Protein AF-A0A3A0AEW1-F1 (afdb_monomer)

Structure (mmCIF, N/CA/C/O backbone):
data_AF-A0A3A0AEW1-F1
#
_entry.id   AF-A0A3A0AEW1-F1
#
loop_
_atom_site.group_PDB
_atom_site.id
_atom_site.type_symbol
_atom_site.label_atom_id
_atom_site.label_alt_id
_atom_site.label_comp_id
_atom_site.label_asym_id
_atom_site.label_entity_id
_atom_site.label_seq_id
_atom_site.pdbx_PDB_ins_code
_atom_site.Cartn_x
_atom_site.Cartn_y
_atom_site.Cartn_z
_atom_site.occupancy
_atom_site.B_iso_or_equiv
_atom_site.auth_seq_id
_atom_site.auth_comp_id
_atom_site.auth_asym_id
_atom_site.auth_atom_id
_atom_site.pdbx_PDB_model_num
ATOM 1 N N . MET A 1 1 ? -23.997 26.155 30.790 1.00 63.03 1 MET A N 1
ATOM 2 C CA . MET A 1 1 ? -24.079 26.429 29.330 1.00 63.03 1 MET A CA 1
ATOM 3 C C . MET A 1 1 ? -22.742 26.803 28.683 1.00 63.03 1 MET A C 1
ATOM 5 O O . MET A 1 1 ? -22.473 26.307 27.598 1.00 63.03 1 MET A O 1
ATOM 9 N N . GLN A 1 2 ? -21.872 27.610 29.308 1.00 64.00 2 GLN A N 1
ATOM 10 C CA . GLN A 1 2 ? -20.605 28.041 28.683 1.00 64.00 2 GLN A CA 1
ATOM 11 C C . GLN A 1 2 ? -19.594 26.905 28.405 1.00 64.00 2 GLN A C 1
ATOM 13 O O . GLN A 1 2 ? -18.888 26.962 27.401 1.00 64.00 2 GLN A O 1
ATOM 18 N N . ALA A 1 3 ? -19.555 25.851 29.231 1.00 60.47 3 ALA A N 1
ATOM 19 C CA . ALA A 1 3 ? -18.674 24.695 29.010 1.00 60.47 3 ALA A CA 1
ATOM 20 C C . ALA A 1 3 ? -19.054 23.905 27.742 1.00 60.47 3 ALA A C 1
ATOM 22 O O . ALA A 1 3 ? -18.211 23.678 26.882 1.00 60.47 3 ALA A O 1
ATOM 23 N N . ALA A 1 4 ? -20.346 23.610 27.563 1.00 57.53 4 ALA A N 1
ATOM 24 C CA . ALA A 1 4 ? -20.864 22.926 26.376 1.00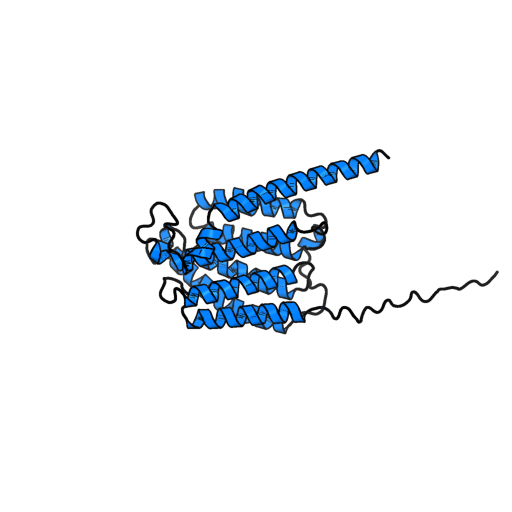 57.53 4 ALA A CA 1
ATOM 25 C C . ALA A 1 4 ? -20.682 23.749 25.083 1.00 57.53 4 ALA A C 1
ATOM 27 O O . ALA A 1 4 ? -20.475 23.190 24.009 1.00 57.53 4 ALA A O 1
ATOM 28 N N . ALA A 1 5 ? -20.728 25.083 25.175 1.00 56.62 5 ALA A N 1
ATOM 29 C CA . ALA A 1 5 ? -20.461 25.966 24.040 1.00 56.62 5 ALA A CA 1
ATOM 30 C C . ALA A 1 5 ? -18.968 25.993 23.653 1.00 56.62 5 ALA A C 1
ATOM 32 O O . ALA A 1 5 ? -18.647 25.995 22.466 1.00 56.62 5 ALA A O 1
ATOM 33 N N . ARG A 1 6 ? -18.051 25.959 24.634 1.00 58.72 6 ARG A N 1
ATOM 34 C CA . ARG A 1 6 ? -16.598 25.854 24.387 1.00 58.72 6 ARG A CA 1
ATOM 35 C C . ARG A 1 6 ? -16.213 24.500 23.794 1.00 58.72 6 ARG A C 1
ATOM 37 O O . ARG A 1 6 ? -15.419 24.454 22.862 1.00 58.72 6 ARG A O 1
ATOM 44 N N . GLU A 1 7 ? -16.823 23.428 24.287 1.00 58.44 7 GLU A N 1
ATOM 45 C CA . GLU A 1 7 ? -16.591 22.062 23.810 1.00 58.44 7 GLU A CA 1
ATOM 46 C C . GLU A 1 7 ? -17.126 21.839 22.385 1.00 58.44 7 GLU A C 1
ATOM 48 O O . GLU A 1 7 ? -16.496 21.165 21.577 1.00 58.44 7 GLU A O 1
ATOM 53 N N . ARG A 1 8 ? -18.247 22.478 22.018 1.00 59.66 8 ARG A N 1
ATOM 54 C CA . ARG A 1 8 ? -18.740 22.484 20.628 1.00 59.66 8 ARG A CA 1
ATOM 55 C C . ARG A 1 8 ? -17.849 23.288 19.681 1.00 59.66 8 ARG A C 1
ATOM 57 O O . ARG A 1 8 ? -17.678 22.893 18.531 1.00 59.66 8 ARG A O 1
ATOM 64 N N . ARG A 1 9 ? -17.281 24.407 20.146 1.00 55.06 9 ARG A N 1
ATOM 65 C CA . ARG A 1 9 ? -16.418 25.269 19.324 1.00 55.06 9 ARG A CA 1
ATOM 66 C C . ARG A 1 9 ? -15.092 24.581 18.986 1.00 55.06 9 ARG A C 1
ATOM 68 O O . ARG A 1 9 ? -14.720 24.554 17.820 1.00 55.06 9 ARG A O 1
ATOM 75 N N . SER A 1 10 ? -14.459 23.922 19.961 1.00 67.56 10 SER A N 1
ATOM 76 C CA . SER A 1 10 ? -13.229 23.150 19.722 1.00 67.56 10 SER A CA 1
ATOM 77 C C . SER A 1 10 ? -13.444 21.960 18.780 1.00 67.56 10 SER A C 1
ATOM 79 O O . SER A 1 10 ? -12.556 21.623 17.997 1.00 67.56 10 SER A O 1
ATOM 81 N N . TRP A 1 11 ? -14.635 21.354 18.805 1.00 61.41 11 TRP A N 1
ATOM 82 C CA . TRP A 1 11 ? -15.018 20.299 17.868 1.00 61.41 11 TRP A CA 1
ATOM 83 C C . TRP A 1 11 ? -15.106 20.831 16.431 1.00 61.41 11 T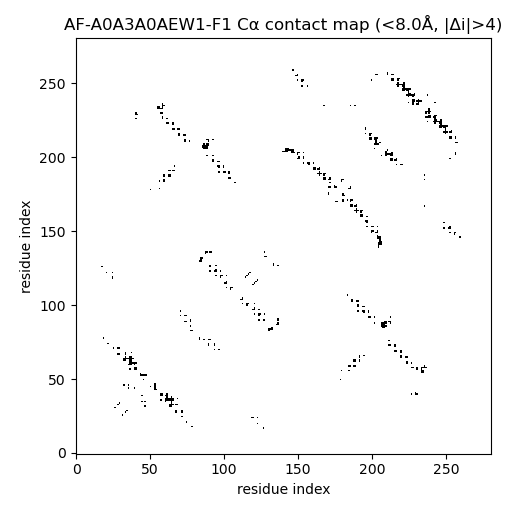RP A C 1
ATOM 85 O O . TRP A 1 11 ? -14.520 20.255 15.514 1.00 61.41 11 TRP A O 1
ATOM 95 N N . ASN A 1 12 ? -15.790 21.955 16.220 1.00 69.62 12 ASN A N 1
ATOM 96 C CA . ASN A 1 12 ? -15.952 22.538 14.886 1.00 69.62 12 ASN A CA 1
ATOM 97 C C . ASN A 1 12 ? -14.619 22.993 14.278 1.00 69.62 12 ASN A C 1
ATOM 99 O O . ASN A 1 12 ? -14.383 22.773 13.088 1.00 69.62 12 ASN A O 1
ATOM 103 N N . ASP A 1 13 ? -13.717 23.539 15.090 1.00 68.06 13 ASP A N 1
ATOM 104 C CA . ASP A 1 13 ? -12.383 23.931 14.630 1.00 68.06 13 ASP A CA 1
ATOM 105 C C . ASP A 1 13 ? -11.554 22.695 14.241 1.00 68.06 13 ASP A C 1
ATOM 107 O O . ASP A 1 13 ? -10.929 22.667 13.179 1.00 68.06 13 ASP A O 1
ATOM 111 N N . TRP A 1 14 ? -11.629 21.615 15.026 1.00 66.69 14 TRP A N 1
ATOM 112 C CA . TRP A 1 14 ? -10.981 20.342 14.694 1.00 66.69 14 TRP A CA 1
ATOM 113 C C . TRP A 1 14 ? -11.535 19.714 13.409 1.00 66.69 14 TRP A C 1
ATOM 115 O O . TRP A 1 14 ? -10.763 19.235 12.579 1.00 66.69 14 TRP A O 1
ATOM 125 N N . LEU A 1 15 ? -12.857 19.744 13.200 1.00 67.25 15 LEU A N 1
ATOM 126 C CA . LEU A 1 15 ? -13.490 19.277 11.960 1.00 67.25 15 LEU A CA 1
ATOM 127 C C . LEU A 1 15 ? -12.994 20.053 10.754 1.00 67.25 15 LEU A C 1
ATOM 129 O O . LEU A 1 15 ? -12.678 19.450 9.731 1.00 67.25 15 LEU A O 1
ATOM 133 N N . THR A 1 16 ? -12.924 21.373 10.884 1.00 71.31 16 THR A N 1
ATOM 134 C CA . THR A 1 16 ? -12.559 22.271 9.791 1.00 71.31 16 THR A CA 1
ATOM 135 C C . THR A 1 16 ? -11.106 22.049 9.382 1.00 71.31 16 THR A C 1
ATOM 137 O O . THR A 1 16 ? -10.836 21.803 8.208 1.00 71.31 16 THR A O 1
ATOM 140 N N . TRP A 1 17 ? -10.180 21.997 10.344 1.00 64.75 17 TRP A N 1
ATOM 141 C CA . TRP A 1 17 ? -8.767 21.716 10.073 1.00 64.75 17 TRP A CA 1
ATOM 142 C C . TRP A 1 17 ? -8.526 20.304 9.547 1.00 64.75 17 TRP A C 1
ATOM 144 O O . TRP A 1 17 ? -7.756 20.121 8.606 1.00 64.75 17 TRP A O 1
ATOM 154 N N . ARG A 1 18 ? -9.221 19.304 10.098 1.00 68.75 18 ARG A N 1
ATOM 155 C CA . ARG A 1 18 ? -9.164 17.924 9.608 1.00 68.75 18 ARG A CA 1
ATOM 156 C C . ARG A 1 18 ? -9.623 17.839 8.157 1.00 68.75 18 ARG A C 1
ATOM 158 O O . ARG A 1 18 ? -8.955 17.206 7.349 1.00 68.75 18 ARG A O 1
ATOM 165 N N . ASN A 1 19 ? -10.756 18.457 7.835 1.00 68.88 19 ASN A N 1
ATOM 166 C CA . ASN A 1 19 ? -11.325 18.417 6.494 1.00 68.88 19 ASN A CA 1
ATOM 167 C C . ASN A 1 19 ? -10.451 19.193 5.498 1.00 68.88 19 ASN A C 1
ATOM 169 O O . ASN A 1 19 ? -10.278 18.723 4.382 1.00 68.88 19 ASN A O 1
ATOM 173 N N . LEU A 1 20 ? -9.851 20.318 5.901 1.00 66.12 20 LEU A N 1
ATOM 174 C CA . LEU A 1 20 ? -8.943 21.102 5.059 1.00 66.12 20 LEU A CA 1
ATOM 175 C C . LEU A 1 20 ? -7.627 20.364 4.784 1.00 66.12 20 LEU A C 1
ATOM 177 O O . LEU A 1 20 ? -7.223 20.242 3.631 1.00 66.12 20 LEU A O 1
ATOM 181 N N . ALA A 1 21 ? -6.986 19.823 5.823 1.00 66.94 21 ALA A N 1
ATOM 182 C CA . ALA A 1 21 ? -5.747 19.060 5.685 1.00 66.94 21 ALA A CA 1
ATOM 183 C C . ALA A 1 21 ? -5.950 17.813 4.819 1.00 66.94 21 ALA A C 1
ATOM 185 O O . ALA A 1 21 ? -5.088 17.466 4.015 1.00 66.94 21 ALA A O 1
ATOM 186 N N . LEU A 1 22 ? -7.112 17.164 4.933 1.00 65.94 22 LEU A N 1
ATOM 187 C CA . LEU A 1 22 ? -7.439 16.050 4.059 1.00 65.94 22 LEU A CA 1
ATOM 188 C C . LEU A 1 22 ? -7.882 16.478 2.669 1.00 65.94 22 LEU A C 1
ATOM 190 O O . LEU A 1 22 ? -7.582 15.751 1.743 1.00 65.94 22 LEU A O 1
ATOM 194 N N . ALA A 1 23 ? -8.562 17.606 2.487 1.00 66.56 23 ALA A N 1
ATOM 195 C CA . ALA A 1 23 ? -8.882 18.104 1.152 1.00 66.56 23 ALA A CA 1
ATOM 196 C C . ALA A 1 23 ? -7.598 18.438 0.387 1.00 66.56 23 ALA A C 1
ATOM 198 O O . ALA A 1 23 ? -7.464 18.048 -0.765 1.00 66.56 23 ALA A O 1
ATOM 199 N N . LEU A 1 24 ? -6.622 19.061 1.051 1.00 65.88 24 LEU A N 1
ATOM 200 C CA . LEU A 1 24 ? -5.286 19.302 0.506 1.00 65.88 24 LEU A CA 1
ATOM 201 C C . LEU A 1 24 ? -4.517 18.000 0.277 1.00 65.88 24 LEU A C 1
ATOM 203 O O . LEU A 1 24 ? -3.933 17.830 -0.784 1.00 65.88 24 LEU A O 1
ATOM 207 N N . GLY A 1 25 ? -4.563 17.056 1.219 1.00 66.81 25 GLY A N 1
ATOM 208 C CA . GLY A 1 25 ? -3.961 15.733 1.051 1.00 66.81 25 GLY A CA 1
ATOM 209 C C . GLY A 1 25 ? -4.574 14.974 -0.124 1.00 66.81 25 GLY A C 1
ATOM 210 O O . GLY A 1 25 ? -3.863 14.532 -1.009 1.00 66.81 25 GLY A O 1
ATOM 211 N N . VAL A 1 26 ? -5.899 14.886 -0.198 1.00 65.94 26 VAL A N 1
ATOM 212 C CA . VAL A 1 26 ? -6.651 14.291 -1.311 1.00 65.94 26 VAL A CA 1
ATOM 213 C C . VAL A 1 26 ? -6.304 14.995 -2.614 1.00 65.94 26 VAL A C 1
ATOM 215 O O . VAL A 1 26 ? -5.993 14.314 -3.579 1.00 65.94 26 VAL A O 1
ATOM 218 N N . LEU A 1 27 ? -6.296 16.327 -2.652 1.00 64.12 27 LEU A N 1
ATOM 219 C CA . LEU A 1 27 ? -5.938 17.098 -3.840 1.00 64.12 27 LEU A CA 1
ATOM 220 C C . LEU A 1 27 ? -4.515 16.767 -4.299 1.00 64.12 27 LEU A C 1
ATOM 222 O O . LEU A 1 27 ? -4.326 16.404 -5.452 1.00 64.12 27 LEU A O 1
ATOM 226 N N . VAL A 1 28 ? -3.535 16.804 -3.398 1.00 62.53 28 VAL A N 1
ATOM 227 C CA . VAL A 1 28 ? -2.135 16.477 -3.696 1.00 62.53 28 VAL A CA 1
ATOM 228 C C . VAL A 1 28 ? -2.005 15.025 -4.164 1.00 62.53 28 VAL A C 1
ATOM 230 O O . VAL A 1 28 ? -1.439 14.776 -5.220 1.00 62.53 28 VAL A O 1
ATOM 233 N N . LEU A 1 29 ? -2.597 14.063 -3.455 1.00 62.72 29 LEU A N 1
ATOM 234 C CA . LEU A 1 29 ? -2.538 12.636 -3.795 1.00 62.72 29 LEU A CA 1
ATOM 235 C C . LEU A 1 29 ? -3.273 12.309 -5.117 1.00 62.72 29 LEU A C 1
ATOM 237 O O . LEU A 1 29 ? -2.852 11.418 -5.854 1.00 62.72 29 LEU A O 1
ATOM 241 N N . THR A 1 30 ? -4.362 13.019 -5.431 1.00 57.81 30 THR A N 1
ATOM 242 C CA . THR A 1 30 ? -5.217 12.759 -6.606 1.00 57.81 30 THR A CA 1
ATOM 243 C C . THR A 1 30 ? -4.714 13.483 -7.857 1.00 57.81 30 THR A C 1
ATOM 245 O O . THR A 1 30 ? -4.743 12.906 -8.942 1.00 57.81 30 THR A O 1
ATOM 248 N N . VAL A 1 31 ? -4.216 14.717 -7.713 1.00 57.47 31 VAL A N 1
ATOM 249 C CA . VAL A 1 31 ? -3.764 15.575 -8.824 1.00 57.47 31 VAL A CA 1
ATOM 250 C C . VAL A 1 31 ? -2.293 15.338 -9.180 1.00 57.47 31 VAL A C 1
ATOM 252 O O . VAL A 1 31 ? -1.943 15.462 -10.348 1.00 57.47 31 VAL A O 1
ATOM 255 N N . MET A 1 32 ? -1.429 14.951 -8.230 1.00 58.97 32 MET A N 1
ATOM 256 C CA . MET A 1 32 ? 0.019 14.858 -8.491 1.00 58.97 32 MET A CA 1
ATOM 257 C C . MET A 1 32 ? 0.529 13.509 -9.022 1.00 58.97 32 MET A C 1
ATOM 259 O O . MET A 1 32 ? 1.733 13.423 -9.210 1.00 58.97 32 MET A O 1
ATOM 263 N N . ALA A 1 33 ? -0.316 12.483 -9.244 1.00 65.62 33 ALA A N 1
ATOM 264 C CA . ALA A 1 33 ? -0.013 11.280 -10.068 1.00 65.62 33 ALA A CA 1
ATOM 265 C C . ALA A 1 33 ? -0.947 10.073 -9.818 1.00 65.62 33 ALA A C 1
ATOM 267 O O . ALA A 1 33 ? -0.852 9.086 -10.542 1.00 65.62 33 ALA A O 1
ATOM 268 N N . GLY A 1 34 ? -1.850 10.102 -8.826 1.00 78.81 34 GLY A N 1
ATOM 269 C CA . GLY A 1 34 ? -2.665 8.929 -8.477 1.00 78.81 34 GLY A CA 1
ATOM 270 C C . GLY A 1 34 ? -3.572 8.432 -9.612 1.00 78.81 34 GLY A C 1
ATOM 271 O O . GLY A 1 34 ? -3.492 7.269 -9.998 1.00 78.81 34 GLY A O 1
ATOM 272 N N . ILE A 1 35 ? -4.413 9.308 -10.177 1.00 85.12 35 ILE A N 1
ATOM 273 C CA . ILE A 1 35 ? -5.328 8.931 -11.273 1.00 85.12 35 ILE A CA 1
ATOM 274 C C . ILE A 1 35 ? -4.570 8.598 -12.569 1.00 85.12 35 ILE A C 1
ATOM 276 O O . ILE A 1 35 ? -4.849 7.539 -13.131 1.00 85.12 35 ILE A O 1
ATOM 280 N N . PRO A 1 36 ? -3.611 9.420 -13.045 1.00 87.38 36 PRO A N 1
ATOM 281 C CA . PRO A 1 36 ? -2.809 9.057 -14.213 1.00 87.38 36 PRO A CA 1
ATOM 282 C C . PRO A 1 36 ? -2.070 7.728 -14.030 1.00 87.38 36 PRO A C 1
ATOM 284 O O . PRO A 1 36 ? -2.084 6.902 -14.937 1.00 87.38 36 PRO A O 1
ATOM 287 N N . GLY A 1 37 ? -1.508 7.482 -12.841 1.00 90.75 37 GLY A N 1
ATOM 288 C CA . GLY A 1 37 ? -0.854 6.220 -12.504 1.00 90.75 37 GLY A CA 1
ATOM 289 C C . GLY A 1 37 ? -1.818 5.037 -12.527 1.00 90.75 37 GLY A C 1
ATOM 290 O O . GLY A 1 37 ? -1.522 4.012 -13.135 1.00 90.75 37 GLY A O 1
ATOM 291 N N . LEU A 1 38 ? -3.021 5.196 -11.959 1.00 92.12 38 LEU A N 1
ATOM 292 C CA . LEU A 1 38 ? -4.068 4.178 -12.061 1.00 92.12 38 LEU A CA 1
ATOM 293 C C . LEU A 1 38 ? -4.423 3.901 -13.522 1.00 92.12 38 LEU A C 1
ATOM 295 O O . LEU A 1 38 ? -4.639 2.765 -13.899 1.00 92.12 38 LEU A O 1
ATOM 299 N N . ALA A 1 39 ? -4.478 4.923 -14.365 1.00 92.94 39 ALA A N 1
ATOM 300 C CA . ALA A 1 39 ? -4.866 4.776 -15.758 1.00 92.94 39 ALA A CA 1
ATOM 301 C C . ALA A 1 39 ? -3.719 4.269 -16.672 1.00 92.94 39 ALA A C 1
ATOM 303 O O . ALA A 1 39 ? -3.979 3.844 -17.804 1.00 92.94 39 ALA A O 1
ATOM 304 N N . ALA A 1 40 ? -2.468 4.273 -16.194 1.00 92.62 40 ALA A N 1
ATOM 305 C CA . ALA A 1 40 ? -1.260 4.003 -16.978 1.00 92.62 40 ALA A CA 1
ATOM 306 C C . ALA A 1 40 ? -1.210 2.627 -17.674 1.00 92.62 40 ALA A C 1
ATOM 308 O O . ALA A 1 40 ? -0.733 2.568 -18.811 1.00 92.62 40 ALA A O 1
ATOM 309 N N . PRO A 1 41 ? -1.732 1.514 -17.114 1.00 94.88 41 PRO A N 1
ATOM 310 C CA . PRO A 1 41 ? -1.779 0.236 -17.834 1.00 94.88 41 PRO A CA 1
ATOM 311 C C . PRO A 1 41 ? -2.636 0.274 -19.101 1.00 94.88 41 PRO A C 1
ATOM 313 O O . PRO A 1 41 ? -2.400 -0.485 -20.040 1.00 94.88 41 PRO A O 1
ATOM 316 N N . TRP A 1 42 ? -3.631 1.158 -19.161 1.00 95.19 42 TRP A N 1
ATOM 317 C CA . TRP A 1 42 ? -4.605 1.192 -20.256 1.00 95.19 42 TRP A CA 1
ATOM 318 C C . TRP A 1 42 ? -4.338 2.305 -21.248 1.00 95.19 42 TRP A C 1
ATOM 320 O O . TRP A 1 42 ? -4.478 2.091 -22.449 1.00 95.19 42 TRP A O 1
ATOM 330 N N . PHE A 1 43 ? -3.892 3.451 -20.750 1.00 91.12 43 PHE A N 1
ATOM 331 C CA . PHE A 1 43 ? -3.676 4.641 -21.552 1.00 91.12 43 PHE A CA 1
ATOM 332 C C . PHE A 1 43 ? -2.228 5.098 -21.462 1.00 91.12 43 PHE A C 1
ATOM 334 O O . PHE A 1 43 ? -1.506 4.784 -20.518 1.00 91.12 43 PHE A O 1
ATOM 341 N N . PHE A 1 44 ? -1.809 5.841 -22.476 1.00 81.06 44 PHE A N 1
ATOM 342 C CA . PHE A 1 44 ? -0.495 6.447 -22.512 1.00 81.06 44 PHE A CA 1
ATOM 343 C C . PHE A 1 44 ? -0.594 7.877 -21.991 1.00 81.06 44 PHE A C 1
ATOM 345 O O . PHE A 1 44 ? -1.242 8.727 -22.603 1.00 81.06 44 PHE A O 1
ATOM 352 N N . PHE A 1 45 ? 0.066 8.135 -20.869 1.00 71.38 45 PHE A N 1
ATOM 353 C CA . PHE A 1 45 ? 0.278 9.479 -20.357 1.00 71.38 45 PHE A CA 1
ATOM 354 C C . PHE A 1 45 ? 1.784 9.729 -20.397 1.00 71.38 45 PHE A C 1
ATOM 356 O O . PHE A 1 45 ? 2.559 8.905 -19.920 1.00 71.38 45 PHE A O 1
ATOM 363 N N . GLY A 1 46 ? 2.224 10.842 -20.985 1.00 64.44 46 GLY A N 1
ATOM 364 C CA . GLY A 1 46 ? 3.597 11.307 -20.797 1.00 64.44 46 GLY A CA 1
ATOM 365 C C . GLY A 1 46 ? 3.721 11.786 -19.357 1.00 64.44 46 GLY A C 1
ATOM 366 O O . GLY A 1 46 ? 3.435 12.946 -19.080 1.00 64.44 46 GLY A O 1
ATOM 367 N N . THR A 1 47 ? 3.999 10.874 -18.426 1.00 60.25 47 THR A N 1
ATOM 368 C CA . THR A 1 47 ? 3.715 11.114 -17.006 1.00 60.25 47 THR A CA 1
ATOM 369 C C . THR A 1 47 ? 4.712 12.054 -16.342 1.00 60.25 47 THR A C 1
ATOM 371 O O . THR A 1 47 ? 4.315 12.779 -15.432 1.00 60.25 47 THR A O 1
ATOM 374 N N . TRP A 1 48 ? 5.962 12.118 -16.818 1.00 69.44 48 TRP A N 1
ATOM 375 C CA . TRP A 1 48 ? 7.000 12.906 -16.151 1.00 69.44 48 TRP A CA 1
ATOM 376 C C . TRP A 1 48 ? 7.961 13.619 -17.111 1.00 69.44 48 TRP A C 1
ATOM 378 O O . TRP A 1 48 ? 8.477 13.005 -18.054 1.00 69.44 48 TRP A O 1
ATOM 388 N N . PRO A 1 49 ? 8.256 14.912 -16.863 1.00 71.56 49 PRO A N 1
ATOM 389 C CA . PRO A 1 49 ? 9.282 15.641 -17.596 1.00 71.56 49 PRO A CA 1
ATOM 390 C C . PRO A 1 49 ? 10.634 14.920 -17.535 1.00 71.56 49 PRO A C 1
ATOM 392 O O . PRO A 1 49 ? 11.149 14.625 -16.459 1.00 71.56 49 PRO A O 1
ATOM 395 N N . GLY A 1 50 ? 11.230 14.663 -18.700 1.00 76.06 50 GLY A N 1
ATOM 396 C CA . GLY A 1 50 ? 12.560 14.055 -18.804 1.00 76.06 50 GLY A CA 1
ATOM 397 C C . GLY A 1 50 ? 12.594 12.528 -18.912 1.00 76.06 50 GLY A C 1
ATOM 398 O O . GLY A 1 50 ? 13.692 11.985 -19.035 1.00 76.06 50 GLY A O 1
ATOM 399 N N . HIS A 1 51 ? 11.446 11.838 -18.917 1.00 81.12 51 HIS A N 1
ATOM 400 C CA . HIS A 1 51 ? 11.376 10.428 -19.324 1.00 81.12 51 HIS A CA 1
ATOM 401 C C . HIS A 1 51 ? 11.609 10.318 -20.836 1.00 81.12 51 HIS A C 1
ATOM 403 O O . HIS A 1 51 ? 10.833 10.877 -21.614 1.00 81.12 51 HIS A O 1
ATOM 409 N N . LYS A 1 52 ? 12.651 9.595 -21.274 1.00 84.00 52 LYS A N 1
ATOM 410 C CA . LYS A 1 52 ? 12.865 9.348 -22.712 1.00 84.00 52 LYS A CA 1
ATOM 411 C C . LYS A 1 52 ? 11.909 8.284 -23.243 1.00 84.00 52 LYS A C 1
ATOM 413 O O . LYS A 1 52 ? 11.486 8.371 -24.392 1.00 84.00 52 LYS A O 1
ATOM 418 N N . PHE A 1 53 ? 11.551 7.313 -22.399 1.00 86.44 53 PHE A N 1
ATOM 419 C CA . PHE A 1 53 ? 10.699 6.178 -22.761 1.00 86.44 53 PHE A CA 1
ATOM 420 C C . PHE A 1 53 ? 9.494 6.050 -21.815 1.00 86.44 53 PHE A C 1
ATOM 422 O O . PHE A 1 53 ? 9.441 5.126 -21.009 1.00 86.44 53 PHE A O 1
ATOM 429 N N . PRO A 1 54 ? 8.502 6.957 -21.885 1.00 84.25 54 PRO A N 1
ATOM 430 C CA . PRO A 1 54 ? 7.308 6.928 -21.024 1.00 84.25 54 PRO A CA 1
ATOM 431 C C . PRO A 1 54 ? 6.536 5.597 -21.055 1.00 84.25 54 PRO A C 1
ATOM 433 O O . PRO A 1 54 ? 5.929 5.211 -20.062 1.00 84.25 54 PRO A O 1
ATOM 436 N N . GLU A 1 55 ? 6.582 4.864 -22.168 1.00 88.75 55 GLU A N 1
ATOM 437 C CA . GLU A 1 55 ? 5.921 3.562 -22.297 1.00 88.75 55 GLU A CA 1
ATOM 438 C C . GLU A 1 55 ? 6.569 2.477 -21.418 1.00 88.75 55 GLU A C 1
ATOM 440 O O . GLU A 1 55 ? 5.854 1.672 -20.819 1.00 88.75 55 GLU A O 1
ATOM 445 N N . ALA A 1 56 ? 7.886 2.527 -21.209 1.00 90.19 56 ALA A N 1
ATOM 446 C CA . ALA A 1 56 ? 8.591 1.563 -20.366 1.00 90.19 56 ALA A CA 1
ATOM 447 C C . ALA A 1 56 ? 8.175 1.655 -18.883 1.00 90.19 56 ALA A C 1
ATOM 449 O O . ALA A 1 56 ? 8.300 0.686 -18.134 1.00 90.19 56 ALA A O 1
ATOM 450 N N . HIS A 1 57 ? 7.618 2.794 -18.458 1.00 91.12 57 HIS A N 1
ATOM 451 C CA . HIS A 1 57 ? 7.353 3.117 -17.049 1.00 91.12 57 HIS A CA 1
ATOM 452 C C . HIS A 1 57 ? 5.936 2.768 -16.576 1.00 91.12 57 HIS A C 1
ATOM 454 O O . HIS A 1 57 ? 5.626 2.891 -15.392 1.00 91.12 57 HIS A O 1
ATOM 460 N N . ARG A 1 58 ? 5.080 2.258 -17.471 1.00 93.19 58 ARG A N 1
ATOM 461 C CA . ARG A 1 58 ? 3.645 2.030 -17.211 1.00 93.19 58 ARG A CA 1
ATOM 462 C C . ARG A 1 58 ? 3.360 1.118 -16.023 1.00 93.19 58 ARG A C 1
ATOM 464 O O . ARG A 1 58 ? 2.393 1.346 -15.300 1.00 93.19 58 ARG A O 1
ATOM 471 N N . TRP A 1 59 ? 4.183 0.090 -15.815 1.00 96.12 59 TRP A N 1
ATOM 472 C CA . TRP A 1 59 ? 4.036 -0.804 -14.665 1.00 96.12 59 TRP A CA 1
ATOM 473 C C . TRP A 1 59 ? 4.274 -0.070 -13.339 1.00 96.12 59 TRP A C 1
ATOM 475 O O . TRP A 1 59 ? 3.479 -0.185 -12.408 1.00 96.12 59 TRP A O 1
ATOM 485 N N . HIS A 1 60 ? 5.328 0.737 -13.264 1.00 94.69 60 HIS A N 1
ATOM 486 C CA . HIS A 1 60 ? 5.656 1.488 -12.056 1.00 94.69 60 HIS A CA 1
ATOM 487 C C . HIS A 1 60 ? 4.667 2.625 -11.800 1.00 94.69 60 HIS A C 1
ATOM 489 O O . HIS A 1 60 ? 4.272 2.841 -10.655 1.00 94.69 60 HIS A O 1
ATOM 495 N N . ASP A 1 61 ? 4.176 3.274 -12.856 1.00 93.69 61 ASP A N 1
ATOM 496 C CA . ASP A 1 61 ? 3.072 4.231 -12.760 1.00 93.69 61 ASP A CA 1
ATOM 497 C C . ASP A 1 61 ? 1.802 3.558 -12.208 1.00 93.69 61 ASP A C 1
ATOM 499 O O . ASP A 1 61 ? 1.115 4.123 -11.355 1.00 93.69 61 ASP A O 1
ATOM 503 N N . ALA A 1 62 ? 1.525 2.310 -12.602 1.00 95.69 62 ALA A N 1
ATOM 504 C CA . ALA A 1 62 ? 0.425 1.524 -12.050 1.00 95.69 62 ALA A CA 1
ATOM 505 C C . ALA A 1 62 ? 0.626 1.184 -10.568 1.00 95.69 62 ALA A C 1
ATOM 507 O O . ALA A 1 62 ? -0.315 1.311 -9.782 1.00 95.69 62 ALA A O 1
ATOM 508 N N . GLN A 1 63 ? 1.839 0.784 -10.171 1.00 95.94 63 GLN A N 1
ATOM 509 C CA . GLN A 1 63 ? 2.201 0.558 -8.767 1.00 95.94 63 GLN A CA 1
ATOM 510 C C . GLN A 1 63 ? 2.008 1.827 -7.933 1.00 95.94 63 GLN A C 1
ATOM 512 O O . GLN A 1 63 ? 1.419 1.778 -6.849 1.00 95.94 63 GLN A O 1
ATOM 517 N N . TRP A 1 64 ? 2.434 2.970 -8.470 1.00 92.50 64 TRP A N 1
ATOM 518 C CA . TRP A 1 64 ? 2.236 4.278 -7.865 1.00 92.50 64 TRP A CA 1
ATOM 519 C C . TRP A 1 64 ? 0.747 4.600 -7.716 1.00 92.50 64 TRP A C 1
ATOM 521 O O . TRP A 1 64 ? 0.273 4.853 -6.609 1.00 92.50 64 TRP A O 1
ATOM 531 N N . GLY A 1 65 ? -0.032 4.485 -8.792 1.00 92.81 65 GLY A N 1
ATOM 532 C CA . GLY A 1 65 ? -1.479 4.693 -8.771 1.00 92.81 65 GLY A CA 1
ATOM 533 C C . GLY A 1 65 ? -2.193 3.814 -7.743 1.00 92.81 65 GLY A C 1
ATOM 534 O O . GLY A 1 65 ? -3.002 4.308 -6.956 1.00 92.81 65 GLY A O 1
ATOM 535 N N . ALA A 1 66 ? -1.854 2.523 -7.687 1.00 95.50 66 ALA A N 1
ATOM 536 C CA . ALA A 1 66 ? -2.415 1.580 -6.723 1.00 95.50 66 ALA A CA 1
ATOM 537 C C . ALA A 1 66 ? -2.112 1.982 -5.274 1.00 95.50 66 ALA A C 1
ATOM 539 O O . ALA A 1 66 ? -3.011 1.960 -4.429 1.00 95.50 66 ALA A O 1
ATOM 540 N N . MET A 1 67 ? -0.863 2.371 -4.996 1.00 93.31 67 MET A N 1
ATOM 541 C CA . MET A 1 67 ? -0.413 2.826 -3.681 1.00 93.31 67 MET A CA 1
ATOM 542 C C . MET A 1 67 ? -1.153 4.094 -3.238 1.00 93.31 67 MET A C 1
ATOM 544 O O . MET A 1 67 ? -1.655 4.165 -2.114 1.00 93.31 67 MET A O 1
ATOM 548 N N . PHE A 1 68 ? -1.272 5.086 -4.119 1.00 89.00 68 PHE A N 1
ATOM 549 C CA . PHE A 1 68 ? -2.019 6.302 -3.809 1.00 89.00 68 PHE A CA 1
ATOM 550 C C . PHE A 1 68 ? -3.510 6.012 -3.660 1.00 89.00 68 PHE A C 1
ATOM 552 O O . PHE A 1 68 ? -4.130 6.538 -2.741 1.00 89.00 68 PHE A O 1
ATOM 559 N N . GLY A 1 69 ? -4.076 5.125 -4.480 1.00 90.81 69 GLY A N 1
ATOM 560 C CA . GLY A 1 69 ? -5.473 4.706 -4.391 1.00 90.81 69 GLY A CA 1
ATOM 561 C C . GLY A 1 69 ? -5.827 4.101 -3.030 1.00 90.81 69 GLY A C 1
ATOM 562 O O . GLY A 1 69 ? -6.828 4.492 -2.425 1.00 90.81 69 GLY A O 1
ATOM 563 N N . ILE A 1 70 ? -4.993 3.200 -2.497 1.00 93.31 70 ILE A N 1
ATOM 564 C CA . ILE A 1 70 ? -5.230 2.606 -1.173 1.00 93.31 70 ILE A CA 1
ATOM 565 C C . ILE A 1 70 ? -5.043 3.616 -0.033 1.00 93.31 70 ILE A C 1
ATOM 567 O O . ILE A 1 70 ? -5.873 3.660 0.878 1.00 93.31 70 ILE A O 1
ATOM 571 N N . VAL A 1 71 ? -4.002 4.454 -0.078 1.00 90.06 71 VAL A N 1
ATOM 572 C CA . VAL A 1 71 ? -3.754 5.496 0.938 1.00 90.06 71 VAL A CA 1
ATOM 573 C C . VAL A 1 71 ? -4.883 6.528 0.938 1.00 90.06 71 VAL A C 1
ATOM 575 O O . VAL A 1 71 ? -5.433 6.852 1.993 1.00 90.06 71 VAL A O 1
ATOM 578 N N . LEU A 1 72 ? -5.289 6.989 -0.245 1.00 87.31 72 LEU A N 1
ATOM 5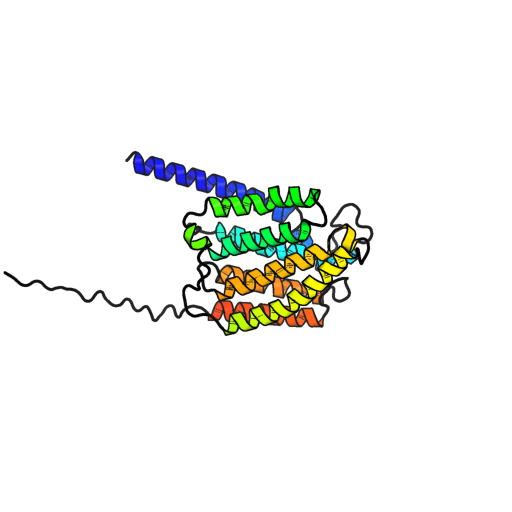79 C CA . LEU A 1 72 ? -6.402 7.911 -0.434 1.00 87.31 72 LEU A CA 1
ATOM 580 C C . LEU A 1 72 ? -7.713 7.299 0.062 1.00 87.31 72 LEU A C 1
ATOM 582 O O . LEU A 1 72 ? -8.415 7.921 0.856 1.00 87.31 72 LEU A O 1
ATOM 586 N N . GLY A 1 73 ? -8.024 6.065 -0.343 1.00 89.75 73 GLY A N 1
ATOM 587 C CA . GLY A 1 73 ? -9.211 5.347 0.114 1.00 89.75 73 GLY A CA 1
ATOM 588 C C . GLY A 1 73 ? -9.251 5.206 1.637 1.00 89.75 73 GLY A C 1
ATOM 589 O O . GLY A 1 73 ? -10.286 5.454 2.257 1.00 89.75 73 GLY A O 1
ATOM 590 N N . ALA A 1 74 ? -8.118 4.887 2.268 1.00 90.81 74 ALA A N 1
ATOM 591 C CA . ALA A 1 74 ? -8.013 4.799 3.721 1.00 90.81 74 ALA A CA 1
ATOM 592 C C . ALA A 1 74 ? -8.215 6.165 4.404 1.00 90.81 74 ALA A C 1
ATOM 594 O O . ALA A 1 74 ? -8.936 6.244 5.403 1.00 90.81 74 ALA A O 1
ATOM 595 N N . GLY A 1 75 ? -7.643 7.240 3.853 1.00 86.62 75 GLY A N 1
ATOM 596 C CA . GLY A 1 75 ? -7.835 8.611 4.334 1.00 86.62 75 GLY A CA 1
ATOM 597 C C . GLY A 1 75 ? -9.287 9.085 4.212 1.00 86.62 75 GLY A C 1
ATOM 598 O O . GLY A 1 75 ? -9.866 9.580 5.182 1.00 86.62 75 GLY A O 1
ATOM 599 N N . LEU A 1 76 ? -9.920 8.850 3.059 1.00 85.44 76 LEU A N 1
ATOM 600 C CA . LEU A 1 76 ? -11.333 9.153 2.830 1.00 85.44 76 LEU A CA 1
ATOM 601 C C . LEU A 1 76 ? -12.233 8.358 3.777 1.00 85.44 76 LEU A C 1
ATOM 603 O O . LEU A 1 76 ? -13.145 8.924 4.373 1.00 85.44 76 LEU A O 1
ATOM 607 N N . LEU A 1 77 ? -11.959 7.070 4.003 1.00 87.25 77 LEU A N 1
ATOM 608 C CA . LEU A 1 77 ? -12.704 6.274 4.981 1.00 87.25 77 LEU A CA 1
ATOM 609 C C . LEU A 1 77 ? -12.462 6.734 6.420 1.00 87.25 77 LEU A C 1
ATOM 611 O O . LEU A 1 77 ? -13.348 6.589 7.257 1.00 87.25 77 LEU A O 1
ATOM 615 N N . LEU A 1 78 ? -11.300 7.292 6.749 1.00 84.50 78 LEU A N 1
ATOM 616 C CA . LEU A 1 78 ? -11.054 7.861 8.073 1.00 84.50 78 LEU A CA 1
ATOM 617 C C . LEU A 1 78 ? -11.885 9.137 8.309 1.00 84.50 78 LEU A C 1
ATOM 619 O O . LEU A 1 78 ? -12.371 9.358 9.426 1.00 84.50 78 LEU A O 1
ATOM 623 N N . LEU A 1 79 ? -12.089 9.935 7.257 1.00 78.25 79 LEU A N 1
ATOM 624 C CA . LEU A 1 79 ? -12.983 11.095 7.263 1.00 78.25 79 LEU A CA 1
ATOM 625 C C . LEU A 1 79 ? -14.457 10.734 7.235 1.00 78.25 79 LEU A C 1
ATOM 627 O O . LEU A 1 79 ? -15.282 11.433 7.828 1.00 78.25 79 LEU A O 1
ATOM 631 N N . TRP A 1 80 ? -14.794 9.680 6.500 1.00 76.25 80 TRP A N 1
ATOM 632 C CA . TRP A 1 80 ? -16.167 9.286 6.295 1.00 76.25 80 TRP A CA 1
ATOM 633 C C . TRP A 1 80 ? -16.728 8.796 7.632 1.00 76.25 80 TRP A C 1
ATOM 635 O O . TRP A 1 80 ? -16.447 7.668 8.064 1.00 76.25 80 TRP A O 1
ATOM 645 N N . ARG A 1 81 ? -17.589 9.650 8.224 1.00 59.31 81 ARG A N 1
ATOM 646 C CA . ARG A 1 81 ? -18.423 9.463 9.434 1.00 59.31 81 ARG A CA 1
ATOM 647 C C . ARG A 1 81 ? -17.791 9.998 10.735 1.00 59.31 81 ARG A C 1
ATOM 649 O O . ARG A 1 81 ? -16.583 9.937 10.923 1.00 59.31 81 ARG A O 1
ATOM 656 N N . GLU A 1 82 ? -18.629 10.394 11.703 1.00 59.66 82 GLU A N 1
ATOM 657 C CA . GLU A 1 82 ? -18.288 10.850 13.082 1.00 59.66 82 GLU A CA 1
ATOM 658 C C . GLU A 1 82 ? -17.511 9.826 13.947 1.00 59.66 82 GLU A 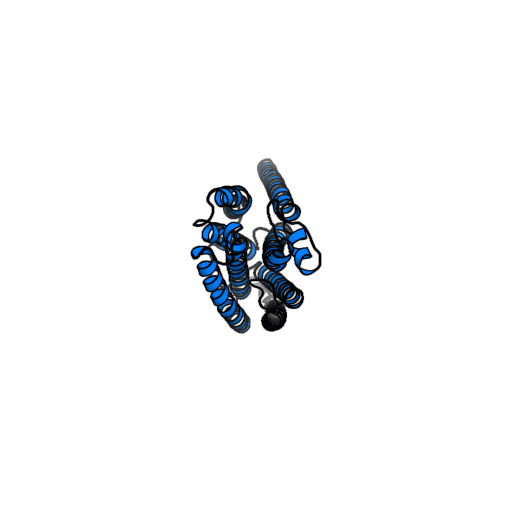C 1
ATOM 660 O O . GLU A 1 82 ? -17.352 9.967 15.156 1.00 59.66 82 GLU A O 1
ATOM 665 N N . ARG A 1 83 ? -17.041 8.732 13.348 1.00 62.28 83 ARG A N 1
ATOM 666 C CA . ARG A 1 83 ? -16.441 7.585 14.031 1.00 62.28 83 ARG A CA 1
ATOM 667 C C . ARG A 1 83 ? -14.925 7.532 13.870 1.00 62.28 83 ARG A C 1
ATOM 669 O O . ARG A 1 83 ? -14.355 6.458 14.047 1.00 62.28 83 ARG A O 1
ATOM 676 N N . THR A 1 84 ? -14.267 8.652 13.567 1.00 59.53 84 THR A N 1
ATOM 677 C CA . THR A 1 84 ? -12.805 8.720 13.399 1.00 59.53 84 THR A CA 1
ATOM 678 C C . THR A 1 84 ? -12.076 8.125 14.608 1.00 59.53 84 THR A C 1
ATOM 680 O O . THR A 1 84 ? -11.206 7.288 14.421 1.00 59.53 84 THR A O 1
ATOM 683 N N . GLY A 1 85 ? -12.522 8.395 15.843 1.00 65.31 85 GLY A N 1
ATOM 684 C CA . GLY A 1 85 ? -11.955 7.797 17.067 1.00 65.31 85 GLY A CA 1
ATOM 685 C C . GLY A 1 85 ? -12.174 6.283 17.246 1.00 65.31 85 GLY A C 1
ATOM 686 O O . GLY A 1 85 ? -11.720 5.708 18.233 1.00 65.31 85 GLY A O 1
ATOM 687 N N . ARG A 1 86 ? -12.871 5.621 16.316 1.00 80.88 86 ARG A N 1
ATOM 688 C CA . ARG A 1 86 ? -13.223 4.193 16.363 1.00 80.88 86 ARG A CA 1
ATOM 689 C C . ARG A 1 86 ? -12.566 3.380 15.248 1.00 80.88 86 ARG A C 1
ATOM 691 O O . ARG A 1 86 ? -13.039 2.282 14.976 1.00 80.88 86 ARG A O 1
ATOM 698 N N . ARG A 1 87 ? -11.542 3.892 14.555 1.00 90.00 87 ARG A N 1
ATOM 699 C CA . ARG A 1 87 ? -10.878 3.173 13.448 1.00 90.00 87 ARG A CA 1
ATOM 700 C C . ARG A 1 87 ? -9.340 3.203 13.541 1.00 90.00 87 ARG A C 1
ATOM 702 O O . ARG A 1 87 ? -8.691 3.618 12.582 1.00 90.00 87 ARG A O 1
ATOM 709 N N . PRO A 1 88 ? -8.734 2.749 14.658 1.00 93.25 88 PRO A N 1
ATOM 710 C CA . PRO A 1 88 ? -7.284 2.801 14.853 1.00 93.25 88 PRO A CA 1
ATOM 711 C C . PRO A 1 88 ? -6.495 2.055 13.772 1.00 93.25 88 PRO A C 1
ATOM 713 O O . PRO A 1 88 ? -5.398 2.479 13.432 1.00 93.25 88 PRO A O 1
ATOM 716 N N . ALA A 1 89 ? -7.060 0.990 13.195 1.00 94.75 89 ALA A N 1
ATOM 717 C CA . ALA A 1 89 ? -6.403 0.212 12.148 1.00 94.75 89 ALA A CA 1
ATOM 718 C C . ALA A 1 89 ? -6.134 1.027 10.868 1.00 94.75 89 ALA A C 1
ATOM 720 O O . ALA A 1 89 ? -5.090 0.852 10.253 1.00 94.75 89 ALA A O 1
ATOM 721 N N . LEU A 1 90 ? -7.031 1.951 10.490 1.00 93.75 90 LEU A N 1
ATOM 722 C CA . LEU A 1 90 ? -6.806 2.829 9.331 1.00 93.75 90 LEU A CA 1
ATOM 723 C C . LEU A 1 90 ? -5.647 3.797 9.584 1.00 93.75 90 LEU A C 1
ATOM 725 O O . LEU A 1 90 ? -4.810 3.993 8.713 1.00 93.75 90 LEU A O 1
ATOM 729 N N . VAL A 1 91 ? -5.575 4.377 10.785 1.00 93.38 91 VAL A N 1
ATOM 730 C CA . VAL A 1 91 ? -4.494 5.307 11.151 1.00 93.38 91 VAL A CA 1
ATOM 731 C C . VAL A 1 91 ? -3.153 4.582 11.224 1.00 93.38 91 VAL A C 1
ATOM 733 O O . VAL A 1 91 ? -2.162 5.085 10.710 1.0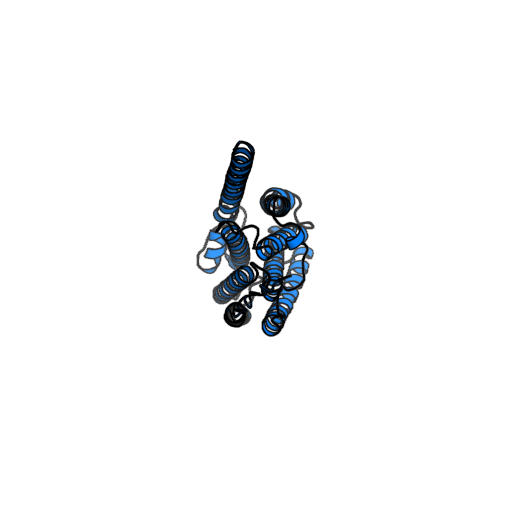0 93.38 91 VAL A O 1
ATOM 736 N N . GLN A 1 92 ? -3.120 3.384 11.815 1.00 95.94 92 GLN A N 1
ATOM 737 C CA . GLN A 1 92 ? -1.921 2.541 11.834 1.00 95.94 92 GLN A CA 1
ATOM 738 C C . GLN A 1 92 ? -1.461 2.175 10.423 1.00 95.94 92 GLN A C 1
ATOM 740 O O . GLN A 1 92 ? -0.274 2.268 10.132 1.00 95.94 92 GLN A O 1
ATOM 745 N N . PHE A 1 93 ? -2.396 1.801 9.546 1.00 96.69 93 PHE A N 1
ATOM 746 C CA . PHE A 1 93 ? -2.095 1.505 8.151 1.00 96.69 93 PHE A CA 1
ATOM 747 C C . PHE A 1 93 ? -1.475 2.712 7.441 1.00 96.69 93 PHE A C 1
ATOM 749 O O . PHE A 1 93 ? -0.407 2.581 6.852 1.00 96.69 93 PHE A O 1
ATOM 756 N N . LEU A 1 94 ? -2.093 3.891 7.555 1.00 94.62 94 LEU A N 1
ATOM 757 C CA . LEU A 1 94 ? -1.570 5.122 6.959 1.00 94.62 94 LEU A CA 1
ATOM 758 C C . LEU A 1 94 ? -0.174 5.463 7.495 1.00 94.62 94 LEU A C 1
ATOM 760 O O . LEU A 1 94 ? 0.706 5.805 6.714 1.00 94.62 94 LEU A O 1
ATOM 764 N N . LEU A 1 95 ? 0.055 5.333 8.807 1.00 94.88 95 LEU A N 1
ATOM 765 C CA . LEU A 1 95 ? 1.373 5.564 9.406 1.00 94.88 95 LEU A CA 1
ATOM 766 C C . LEU A 1 95 ? 2.433 4.616 8.843 1.00 94.88 95 LEU A C 1
ATOM 768 O O . LEU A 1 95 ? 3.515 5.070 8.488 1.00 94.88 95 LEU A O 1
ATOM 772 N N . LEU A 1 96 ? 2.133 3.318 8.752 1.00 97.06 96 LEU A N 1
ATOM 773 C CA . LEU A 1 96 ? 3.073 2.319 8.240 1.00 97.06 96 LEU A CA 1
ATOM 774 C C . LEU A 1 96 ? 3.32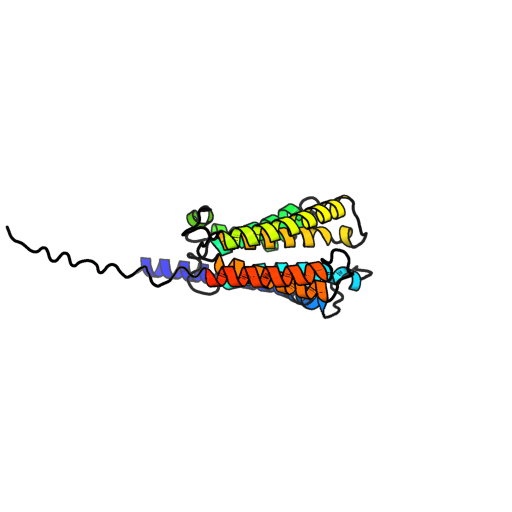6 2.488 6.739 1.00 97.06 96 LEU A C 1
ATOM 776 O O . LEU A 1 96 ? 4.468 2.365 6.301 1.00 97.06 96 LEU A O 1
ATOM 780 N N . ALA A 1 97 ? 2.294 2.819 5.960 1.00 95.50 97 ALA A N 1
ATOM 781 C CA . ALA A 1 97 ? 2.415 3.122 4.537 1.00 95.50 97 ALA A CA 1
ATOM 782 C C . ALA A 1 97 ? 3.315 4.347 4.306 1.00 95.50 97 ALA A C 1
ATOM 784 O O . ALA A 1 97 ? 4.305 4.256 3.581 1.00 95.50 97 ALA A O 1
ATOM 785 N N . SER A 1 98 ? 3.036 5.463 4.989 1.00 92.12 98 SER A N 1
ATOM 786 C CA . SER A 1 98 ? 3.846 6.682 4.893 1.00 92.12 98 SER A CA 1
ATOM 787 C C . SER A 1 98 ? 5.268 6.483 5.421 1.00 92.12 98 SER A C 1
ATOM 789 O O . SER A 1 98 ? 6.213 7.002 4.835 1.00 92.12 98 SER A O 1
ATOM 791 N N . ALA A 1 99 ? 5.448 5.720 6.503 1.00 95.19 99 ALA A N 1
ATOM 792 C CA . ALA A 1 99 ? 6.774 5.388 7.018 1.00 95.19 99 ALA A CA 1
ATOM 793 C C . ALA A 1 99 ? 7.564 4.538 6.018 1.00 95.19 99 ALA A C 1
ATOM 795 O O . ALA A 1 99 ? 8.733 4.820 5.787 1.00 95.19 99 ALA A O 1
ATOM 796 N N . SER A 1 100 ? 6.931 3.548 5.381 1.00 95.94 100 SER A N 1
ATOM 797 C CA . SER A 1 100 ? 7.579 2.726 4.348 1.00 95.94 100 SER A CA 1
ATOM 798 C C . SER A 1 100 ? 8.029 3.588 3.169 1.00 95.94 100 SER A C 1
ATOM 800 O O . SER A 1 100 ? 9.164 3.464 2.719 1.00 95.94 100 SER A O 1
ATOM 802 N N . LEU A 1 101 ? 7.177 4.519 2.728 1.00 92.62 101 LEU A N 1
ATOM 803 C CA . LEU A 1 101 ? 7.496 5.464 1.659 1.00 92.62 101 LEU A CA 1
ATOM 804 C C . LEU A 1 101 ? 8.726 6.324 1.991 1.00 92.62 101 LEU A C 1
ATOM 806 O O . LEU A 1 101 ? 9.606 6.480 1.149 1.00 92.62 101 LEU A O 1
ATOM 810 N N . VAL A 1 102 ? 8.818 6.838 3.220 1.00 92.44 102 VAL A N 1
ATOM 811 C CA . VAL A 1 102 ? 9.963 7.633 3.695 1.00 92.44 102 VAL A CA 1
ATOM 812 C C . VAL A 1 102 ? 11.222 6.774 3.835 1.00 92.44 102 VAL A C 1
ATOM 814 O O . VAL A 1 102 ? 12.264 7.122 3.289 1.00 92.44 102 VAL A O 1
ATOM 817 N N . LEU A 1 103 ? 11.135 5.651 4.551 1.00 94.81 103 LEU A N 1
ATOM 818 C CA . LEU A 1 103 ? 12.291 4.827 4.911 1.00 94.81 103 LEU A CA 1
ATOM 819 C C . LEU A 1 103 ? 12.948 4.174 3.695 1.00 94.81 103 LEU A C 1
ATOM 821 O O . LEU A 1 103 ? 14.171 4.133 3.622 1.00 94.81 103 LEU A O 1
ATOM 825 N N . VAL A 1 104 ? 12.157 3.701 2.730 1.00 95.75 104 VAL A N 1
ATOM 826 C CA . VAL A 1 104 ? 12.695 3.084 1.509 1.00 95.75 104 VAL A CA 1
ATOM 827 C C . VAL A 1 104 ? 13.388 4.117 0.617 1.00 95.75 104 VAL A C 1
ATOM 829 O O . VAL A 1 104 ? 14.378 3.788 -0.026 1.00 95.75 104 VAL A O 1
ATOM 832 N N . ASN A 1 105 ? 12.904 5.364 0.575 1.00 93.50 105 ASN A N 1
ATOM 833 C CA . ASN A 1 105 ? 13.473 6.411 -0.286 1.00 93.50 105 ASN A CA 1
ATOM 834 C C . ASN A 1 105 ? 14.598 7.225 0.372 1.00 93.50 105 ASN A C 1
ATOM 836 O O . ASN A 1 105 ? 15.361 7.883 -0.340 1.00 93.50 105 ASN A O 1
ATOM 840 N N . LEU A 1 106 ? 14.731 7.152 1.701 1.00 92.94 106 LEU A N 1
ATOM 841 C CA . LEU A 1 106 ? 15.760 7.829 2.495 1.00 92.94 106 LEU A CA 1
ATOM 842 C C . LEU A 1 106 ? 17.185 7.721 1.912 1.00 92.94 106 LEU A C 1
ATOM 844 O O . LEU A 1 106 ? 17.835 8.763 1.821 1.00 92.94 106 LEU A O 1
ATOM 848 N N . PRO A 1 107 ? 17.689 6.542 1.489 1.00 94.06 107 PRO A N 1
ATOM 849 C CA . PRO A 1 107 ? 19.068 6.429 1.013 1.00 94.06 107 PRO A CA 1
ATOM 850 C C . PRO A 1 107 ? 19.283 6.915 -0.430 1.00 94.06 107 PRO A C 1
ATOM 852 O O . PRO A 1 107 ? 20.429 7.026 -0.852 1.00 94.06 107 PRO A O 1
ATOM 855 N N . PHE A 1 108 ? 18.224 7.197 -1.198 1.00 93.00 108 PHE A N 1
ATOM 856 C CA . PHE A 1 108 ? 18.338 7.364 -2.653 1.00 93.00 108 PHE A CA 1
ATOM 857 C C . PHE A 1 108 ? 18.072 8.788 -3.155 1.00 93.00 108 PHE A C 1
ATOM 859 O O . PHE A 1 108 ? 18.629 9.174 -4.180 1.00 93.00 108 PHE A O 1
ATOM 866 N N . ASN A 1 109 ? 17.221 9.580 -2.486 1.00 89.19 109 ASN A N 1
ATOM 867 C CA . ASN A 1 109 ? 16.962 10.960 -2.914 1.00 89.19 109 ASN A CA 1
ATOM 868 C C . ASN A 1 109 ? 16.518 11.871 -1.748 1.00 89.19 109 ASN A C 1
ATOM 870 O O . ASN A 1 109 ? 15.346 11.844 -1.356 1.00 89.19 109 ASN A O 1
ATOM 874 N N . PRO A 1 110 ? 17.414 12.726 -1.216 1.00 85.81 110 PRO A N 1
ATOM 875 C CA . PRO A 1 110 ? 17.109 13.575 -0.063 1.00 85.81 110 PRO A CA 1
ATOM 876 C C . PRO A 1 110 ? 16.118 14.712 -0.372 1.00 85.81 110 PRO A C 1
ATOM 878 O O . PRO A 1 110 ? 15.418 15.173 0.529 1.00 85.81 110 PRO A O 1
ATOM 881 N N . LEU A 1 111 ? 16.011 15.162 -1.628 1.00 85.19 111 LEU A N 1
ATOM 882 C CA . LEU A 1 111 ? 15.054 16.210 -2.010 1.00 85.19 111 LEU A CA 1
ATOM 883 C C . LEU A 1 111 ? 13.630 15.659 -2.099 1.00 85.19 111 LEU A C 1
ATOM 885 O O . LEU A 1 111 ? 12.699 16.258 -1.560 1.00 85.19 111 LEU A O 1
ATOM 889 N N . ILE A 1 112 ? 13.465 14.487 -2.718 1.00 82.19 112 ILE A N 1
ATOM 890 C CA . ILE A 1 112 ? 12.181 13.777 -2.728 1.00 82.19 112 ILE A CA 1
ATOM 891 C C . ILE A 1 112 ? 11.772 13.439 -1.293 1.00 82.19 112 ILE A C 1
ATOM 893 O O . ILE A 1 112 ? 10.621 13.652 -0.923 1.00 82.19 112 ILE A O 1
ATOM 897 N N . LEU A 1 113 ? 12.716 13.011 -0.450 1.00 83.81 113 LEU A N 1
ATOM 898 C CA . LEU A 1 113 ? 12.468 12.750 0.966 1.00 83.81 113 LEU A CA 1
ATOM 899 C C . LEU A 1 113 ? 11.860 13.955 1.699 1.00 83.81 113 LEU A C 1
ATOM 901 O O . LEU A 1 113 ? 10.892 13.774 2.433 1.00 83.81 113 LEU A O 1
ATOM 905 N N . LEU A 1 114 ? 12.381 15.172 1.501 1.00 85.56 114 LEU A N 1
ATOM 906 C CA . LEU A 1 114 ? 11.815 16.387 2.105 1.00 85.56 114 LEU A CA 1
ATOM 907 C C . LEU A 1 114 ? 10.357 16.597 1.677 1.00 85.56 114 LEU A C 1
ATOM 909 O O . LEU A 1 114 ? 9.495 16.849 2.522 1.00 85.56 114 LEU A O 1
ATOM 913 N N . GLY A 1 115 ? 10.068 16.422 0.384 1.00 83.94 115 GLY A N 1
ATOM 914 C CA . GLY A 1 115 ? 8.708 16.487 -0.154 1.00 83.94 115 GLY A CA 1
ATOM 915 C C . GLY A 1 115 ? 7.784 15.414 0.430 1.00 83.94 115 GLY A C 1
ATOM 916 O O . GLY A 1 115 ? 6.662 15.718 0.828 1.00 83.94 115 GLY A O 1
ATOM 917 N N . LEU A 1 116 ? 8.259 14.173 0.556 1.00 84.50 116 LEU A N 1
ATOM 918 C CA . LEU A 1 116 ? 7.506 13.057 1.138 1.00 84.50 116 LEU A CA 1
ATOM 919 C C . LEU A 1 116 ? 7.254 13.248 2.640 1.00 84.50 116 LEU A C 1
ATOM 921 O O . LEU A 1 116 ? 6.149 12.996 3.128 1.00 84.50 116 LEU A O 1
ATOM 925 N N . LEU A 1 117 ? 8.253 13.731 3.380 1.00 84.06 117 LEU A N 1
ATOM 926 C CA . LEU A 1 117 ? 8.130 14.042 4.800 1.00 84.06 117 LEU A CA 1
ATOM 927 C C . LEU A 1 117 ? 7.110 15.156 5.028 1.00 84.06 117 LEU A C 1
ATOM 929 O O . LEU A 1 117 ? 6.200 14.989 5.840 1.00 84.06 117 LEU A O 1
ATOM 933 N N . ALA A 1 118 ? 7.228 16.269 4.306 1.00 81.31 118 ALA A N 1
ATOM 934 C CA . ALA A 1 118 ? 6.337 17.413 4.458 1.00 81.31 118 ALA A CA 1
ATOM 935 C C . ALA A 1 118 ? 4.921 17.129 3.929 1.00 81.31 118 ALA A C 1
ATOM 937 O O . ALA A 1 118 ? 3.940 17.449 4.597 1.00 81.31 118 ALA A O 1
ATOM 938 N N . GLY A 1 119 ? 4.806 16.513 2.750 1.00 77.31 119 GLY A N 1
ATOM 939 C CA . GLY A 1 119 ? 3.541 16.351 2.030 1.00 77.31 119 GLY A CA 1
ATOM 940 C C . GLY A 1 119 ? 2.739 15.103 2.394 1.00 77.31 119 GLY A C 1
ATOM 941 O O . GLY A 1 119 ? 1.518 15.114 2.260 1.00 77.31 119 GLY A O 1
ATOM 942 N N . VAL A 1 120 ? 3.388 14.034 2.870 1.00 82.81 120 VAL A N 1
ATOM 943 C CA . VAL A 1 120 ? 2.719 12.744 3.128 1.00 82.81 120 VAL A CA 1
ATOM 944 C C . VAL A 1 120 ? 2.849 12.322 4.584 1.00 82.81 120 VAL A C 1
ATOM 946 O O . VAL A 1 120 ? 1.842 12.080 5.254 1.00 82.81 120 VAL A O 1
ATOM 949 N N . PHE A 1 121 ? 4.071 12.243 5.110 1.00 84.94 121 PHE A N 1
ATOM 950 C CA . PHE A 1 121 ? 4.277 11.732 6.463 1.00 84.94 121 PHE A CA 1
ATOM 951 C C . PHE A 1 121 ? 3.759 12.697 7.533 1.00 84.94 121 PHE A C 1
ATOM 953 O O . PHE A 1 121 ? 3.034 12.275 8.431 1.00 84.94 121 PHE A O 1
ATOM 960 N N . THR A 1 122 ? 4.070 13.991 7.425 1.00 83.69 122 THR A N 1
ATOM 961 C CA . THR A 1 122 ? 3.704 15.002 8.429 1.00 83.69 122 THR A CA 1
ATOM 962 C C . THR A 1 122 ? 2.186 15.126 8.619 1.00 83.69 122 THR A C 1
ATOM 964 O O . THR A 1 122 ? 1.745 15.075 9.769 1.00 83.69 122 THR A O 1
ATOM 967 N N . PRO A 1 123 ? 1.344 15.191 7.564 1.00 82.06 123 PRO A N 1
ATOM 968 C CA . PRO A 1 123 ? -0.110 15.196 7.731 1.00 82.06 123 PRO A CA 1
ATOM 969 C C . PRO A 1 123 ? -0.640 13.929 8.411 1.00 82.06 123 PRO A C 1
ATOM 971 O O . PRO A 1 123 ? -1.481 14.010 9.306 1.00 82.06 123 PRO A O 1
ATOM 974 N N . VAL A 1 124 ? -0.127 12.750 8.042 1.00 86.75 124 VAL A N 1
ATOM 975 C CA . VAL A 1 124 ? -0.540 11.479 8.660 1.00 86.75 124 VAL A CA 1
ATOM 976 C C . VAL A 1 124 ? -0.099 11.406 10.126 1.00 86.75 124 VAL A C 1
ATOM 978 O O . VAL A 1 124 ? -0.883 11.005 10.991 1.00 86.75 124 VAL A O 1
ATOM 981 N N . ALA A 1 125 ? 1.122 11.848 10.434 1.00 88.56 125 ALA A N 1
ATOM 982 C CA . ALA A 1 125 ? 1.635 11.942 11.795 1.00 88.56 125 ALA A CA 1
ATOM 983 C C . ALA A 1 125 ? 0.820 12.933 12.637 1.00 88.56 125 ALA A C 1
ATOM 985 O O . ALA A 1 125 ? 0.497 12.631 13.785 1.00 88.56 125 ALA A O 1
ATOM 986 N N . ALA A 1 126 ? 0.408 14.068 12.065 1.00 84.44 126 ALA A N 1
ATOM 987 C CA . ALA A 1 126 ? -0.483 15.019 12.719 1.00 84.44 126 ALA A CA 1
ATOM 988 C C . ALA A 1 126 ? -1.852 14.388 13.017 1.00 84.44 126 ALA A C 1
ATOM 990 O O . ALA A 1 126 ? -2.338 14.489 14.142 1.00 84.44 126 ALA A O 1
ATOM 991 N N . VAL A 1 127 ? -2.451 13.660 12.066 1.00 84.44 127 VAL A N 1
ATOM 992 C CA . VAL A 1 127 ? -3.707 12.920 12.296 1.00 84.44 127 VAL A CA 1
ATOM 993 C C . VAL A 1 127 ? -3.560 11.912 13.437 1.00 84.44 127 VAL A C 1
ATOM 995 O O . VAL A 1 127 ? -4.436 11.833 14.298 1.00 84.44 127 VAL A O 1
ATOM 998 N N . ALA A 1 128 ? -2.455 11.166 13.485 1.00 88.50 128 ALA A N 1
ATOM 999 C CA . ALA A 1 128 ? -2.178 10.226 14.567 1.00 88.50 128 ALA A CA 1
ATOM 1000 C C . ALA A 1 128 ? -1.955 10.930 15.913 1.00 88.50 128 ALA A C 1
ATOM 1002 O O . ALA A 1 128 ? -2.461 10.480 16.945 1.00 88.50 128 ALA A O 1
ATOM 1003 N N . TYR A 1 129 ? -1.242 12.057 15.905 1.00 88.06 129 TYR A N 1
ATOM 1004 C CA . TYR A 1 129 ? -1.025 12.882 17.083 1.00 88.06 129 TYR A CA 1
ATOM 1005 C C . TYR A 1 129 ? -2.352 13.432 17.606 1.00 88.06 129 TYR A C 1
ATOM 1007 O O . TYR A 1 129 ? -2.641 13.298 18.785 1.00 88.06 129 TYR A O 1
ATOM 1015 N N . PHE A 1 130 ? -3.230 13.971 1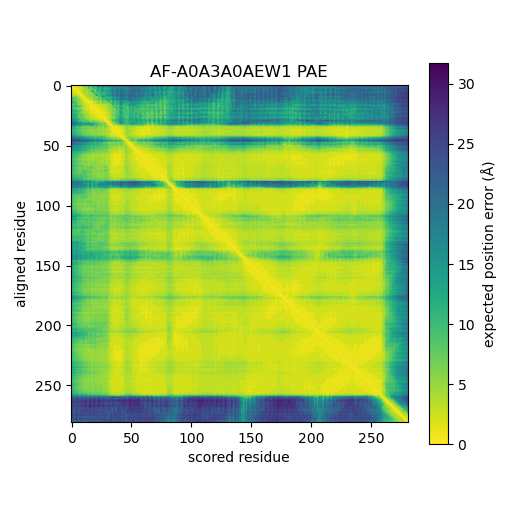6.768 1.00 84.19 130 PHE A N 1
ATOM 1016 C CA . PHE A 1 130 ? -4.535 14.489 17.197 1.00 84.19 130 PHE A CA 1
ATOM 1017 C C . PHE A 1 130 ? -5.632 13.417 17.290 1.00 84.19 130 PHE A C 1
ATOM 1019 O O . PHE A 1 130 ? -6.806 13.745 17.463 1.00 84.19 130 PHE A O 1
ATOM 1026 N N . TYR A 1 131 ? -5.278 12.132 17.199 1.00 83.38 131 TYR A N 1
ATOM 1027 C CA . TYR A 1 131 ? -6.249 11.048 17.246 1.00 83.38 131 TYR A CA 1
ATOM 1028 C C . TYR A 1 131 ? -6.894 10.935 18.644 1.00 83.38 131 TYR A C 1
ATOM 1030 O O . TYR A 1 131 ? -6.167 10.738 19.622 1.00 83.38 131 TYR A O 1
ATOM 1038 N N . PRO A 1 132 ? -8.239 10.981 18.778 1.00 84.50 132 PRO A N 1
ATOM 1039 C CA . PRO A 1 132 ? -8.905 11.072 20.085 1.00 84.50 132 PRO A CA 1
ATOM 1040 C C . PRO A 1 132 ? -8.602 9.923 21.058 1.00 84.50 132 PRO A C 1
ATOM 1042 O O . PRO A 1 132 ? -8.589 10.118 22.267 1.00 84.50 132 PRO A O 1
ATOM 1045 N N . ASN A 1 133 ? -8.340 8.717 20.545 1.00 87.06 133 ASN A N 1
ATOM 1046 C CA . ASN A 1 133 ? -8.033 7.535 21.353 1.00 87.06 133 ASN A CA 1
ATOM 1047 C C . ASN A 1 133 ? -6.614 7.024 21.055 1.00 87.06 133 ASN A C 1
ATOM 1049 O O . ASN A 1 133 ? -6.436 5.923 20.526 1.00 87.06 133 ASN A O 1
ATOM 1053 N N . ARG A 1 134 ? -5.588 7.832 21.351 1.00 89.62 134 ARG A N 1
ATOM 1054 C CA . ARG A 1 134 ? -4.170 7.489 21.103 1.00 89.62 134 ARG A CA 1
ATOM 1055 C C . ARG A 1 134 ? -3.737 6.125 21.663 1.00 89.62 134 ARG A C 1
ATOM 1057 O O . ARG A 1 134 ? -3.023 5.424 20.946 1.00 89.62 134 ARG A O 1
ATOM 1064 N N . PRO A 1 135 ? -4.158 5.686 22.871 1.00 91.44 135 PRO A N 1
ATOM 1065 C CA . PRO A 1 135 ? -3.785 4.363 23.379 1.00 91.44 135 PRO A CA 1
ATOM 1066 C C . PRO A 1 135 ? -4.200 3.230 22.436 1.00 91.44 135 PRO A C 1
ATOM 1068 O O . PRO A 1 135 ? -3.459 2.264 22.256 1.00 91.44 135 PRO A O 1
ATOM 1071 N N . SER A 1 136 ? -5.332 3.382 21.740 1.00 91.19 136 SER A N 1
ATOM 1072 C CA . SER A 1 136 ? -5.753 2.406 20.734 1.00 91.19 136 SER A CA 1
ATOM 1073 C C . SER A 1 136 ? -4.824 2.341 19.515 1.00 91.19 136 SER A C 1
ATOM 1075 O O . SER A 1 136 ? -4.783 1.306 18.864 1.00 91.19 136 SER A O 1
ATOM 1077 N N . LEU A 1 137 ? -4.018 3.360 19.208 1.00 92.69 137 LEU A N 1
ATOM 1078 C CA . LEU A 1 137 ? -3.014 3.267 18.138 1.00 92.69 137 LEU A CA 1
ATOM 1079 C C . LEU A 1 137 ? -1.802 2.414 18.534 1.00 92.69 137 LEU A C 1
ATOM 1081 O O . LEU A 1 137 ? -1.100 1.921 17.659 1.00 92.69 137 LEU A O 1
ATOM 1085 N N . ARG A 1 138 ? -1.561 2.213 19.834 1.00 92.88 138 ARG A N 1
ATOM 1086 C CA . ARG A 1 138 ? -0.451 1.390 20.350 1.00 92.88 138 ARG A CA 1
ATOM 1087 C C . ARG A 1 138 ? -0.860 -0.052 20.629 1.00 92.88 138 ARG A C 1
ATOM 1089 O O . ARG A 1 138 ? -0.013 -0.932 20.722 1.00 92.88 138 ARG A O 1
ATOM 1096 N N . ALA A 1 139 ? -2.158 -0.309 20.760 1.00 88.25 139 ALA A N 1
ATOM 1097 C CA . ALA A 1 139 ? -2.657 -1.664 20.901 1.00 88.25 139 ALA A CA 1
ATOM 1098 C C . ALA A 1 139 ? -2.423 -2.431 19.590 1.00 88.25 139 ALA A C 1
ATOM 1100 O O . ALA A 1 139 ? -3.013 -2.104 18.568 1.00 88.25 139 ALA A O 1
ATOM 1101 N N . LEU A 1 140 ? -1.566 -3.449 19.615 1.00 84.31 140 LEU A N 1
ATOM 1102 C CA . LEU A 1 140 ? -1.352 -4.365 18.483 1.00 84.31 140 LEU A CA 1
ATOM 1103 C C . LEU A 1 140 ? -2.175 -5.651 18.613 1.00 84.31 140 LEU A C 1
ATOM 1105 O O . LEU A 1 140 ? -2.291 -6.424 17.668 1.00 84.31 140 LEU A O 1
ATOM 1109 N N . ARG A 1 141 ? -2.768 -5.876 19.790 1.00 86.06 141 ARG A N 1
ATOM 1110 C CA . ARG A 1 141 ? -3.539 -7.085 20.068 1.00 86.06 141 ARG A CA 1
ATOM 1111 C C . ARG A 1 141 ? -4.847 -7.105 19.261 1.00 86.06 141 ARG A C 1
ATOM 1113 O O . ARG A 1 141 ? -5.538 -6.078 19.212 1.00 86.06 141 ARG A O 1
ATOM 1120 N N . PRO A 1 142 ? -5.209 -8.258 18.672 1.00 84.69 142 PRO A N 1
ATOM 1121 C CA . PRO A 1 142 ? -6.525 -8.467 18.083 1.00 84.69 142 PRO A CA 1
ATOM 1122 C C . PRO A 1 142 ? -7.651 -8.205 19.090 1.00 84.69 142 PRO A C 1
ATOM 1124 O O . PRO A 1 142 ? -7.509 -8.499 20.276 1.00 84.69 142 PRO A O 1
ATOM 1127 N N . THR A 1 143 ? -8.781 -7.662 18.629 1.00 83.19 143 THR A N 1
ATOM 1128 C CA . THR A 1 143 ? -9.980 -7.431 19.468 1.00 83.19 143 THR A CA 1
ATOM 1129 C C . THR A 1 143 ? -10.959 -8.610 19.479 1.00 83.19 143 THR A C 1
ATOM 1131 O O . THR A 1 143 ? -12.021 -8.519 20.085 1.00 83.19 143 THR A O 1
ATOM 1134 N N . GLY A 1 144 ? -10.624 -9.711 18.810 1.00 81.56 144 GLY A N 1
ATOM 1135 C CA . GLY A 1 144 ? -11.428 -10.929 18.729 1.00 81.56 144 GLY A CA 1
ATOM 1136 C C . GLY A 1 144 ? -10.552 -12.129 18.378 1.00 81.56 144 GLY A C 1
ATOM 1137 O O . GLY A 1 144 ? -9.325 -12.032 18.436 1.00 81.56 144 GLY A O 1
ATOM 1138 N N . ALA A 1 145 ? -11.176 -13.247 17.997 1.00 83.94 145 ALA A N 1
ATOM 1139 C CA . ALA A 1 145 ? -10.440 -14.416 17.528 1.00 83.94 145 ALA A CA 1
ATOM 1140 C C . ALA A 1 145 ? -9.538 -14.047 16.340 1.00 83.94 145 ALA A C 1
ATOM 1142 O O . ALA A 1 145 ? -9.915 -13.248 15.477 1.00 83.94 145 ALA A O 1
ATOM 1143 N N . ILE A 1 146 ? -8.337 -14.619 16.315 1.00 81.94 146 ILE A N 1
ATOM 1144 C CA . ILE A 1 146 ? -7.411 -14.474 15.195 1.00 81.94 146 ILE A CA 1
ATOM 1145 C C . ILE A 1 146 ? -8.007 -15.181 13.975 1.00 81.94 146 ILE A C 1
ATOM 1147 O O . ILE A 1 146 ? -8.402 -16.343 14.060 1.00 81.94 146 ILE A O 1
ATOM 1151 N N . ASN A 1 147 ? -8.057 -14.492 12.833 1.00 85.69 147 ASN A N 1
ATOM 1152 C CA . ASN A 1 147 ? -8.463 -15.106 11.572 1.00 85.69 147 ASN A CA 1
ATOM 1153 C C . ASN A 1 147 ? -7.249 -15.778 10.924 1.00 85.69 147 ASN A C 1
ATOM 1155 O O . ASN A 1 147 ? -6.551 -15.176 10.109 1.00 85.69 147 ASN A O 1
ATOM 1159 N N . TRP A 1 148 ? -6.985 -17.018 11.333 1.00 88.75 148 TRP A N 1
ATOM 1160 C CA . TRP A 1 148 ? -5.868 -17.810 10.822 1.00 88.75 148 TRP A CA 1
ATOM 1161 C C . TRP A 1 148 ? -5.875 -17.972 9.297 1.00 88.75 148 TRP A C 1
ATOM 1163 O O . TRP A 1 148 ? -4.822 -17.741 8.708 1.00 88.75 148 TRP A O 1
ATOM 1173 N N . PRO A 1 149 ? -7.012 -18.268 8.630 1.00 91.50 149 PRO A N 1
ATOM 1174 C CA . PRO A 1 149 ? -7.063 -18.270 7.168 1.00 91.50 149 PRO A CA 1
ATOM 1175 C C . PRO A 1 149 ? -6.558 -16.962 6.549 1.00 91.50 149 PRO A C 1
ATOM 1177 O O . PRO A 1 149 ? -5.753 -16.985 5.622 1.00 91.50 149 PRO A O 1
ATOM 1180 N N . LEU A 1 150 ? -6.978 -15.817 7.096 1.00 90.94 150 LEU A N 1
ATOM 1181 C CA . LEU A 1 150 ? -6.548 -14.507 6.613 1.00 90.94 150 LEU A CA 1
ATOM 1182 C C . LEU A 1 150 ? -5.054 -14.259 6.867 1.00 90.94 150 LEU A C 1
ATOM 1184 O O . LEU A 1 150 ? -4.393 -13.699 5.999 1.00 90.94 150 LEU A O 1
ATOM 1188 N N . ILE A 1 151 ? -4.507 -14.714 8.003 1.00 91.44 151 ILE A N 1
ATOM 1189 C CA . ILE A 1 151 ? -3.058 -14.668 8.269 1.00 91.44 151 ILE A CA 1
ATOM 1190 C C . ILE A 1 151 ? -2.287 -15.514 7.261 1.00 91.44 151 ILE A C 1
ATOM 1192 O O . ILE A 1 151 ? -1.287 -15.042 6.736 1.00 91.44 151 ILE A O 1
ATOM 1196 N N . VAL A 1 152 ? -2.730 -16.743 6.983 1.00 94.44 152 VAL A N 1
ATOM 1197 C CA . VAL A 1 152 ? -2.040 -17.637 6.042 1.00 94.44 152 VAL A CA 1
ATOM 1198 C C . VAL A 1 152 ? -2.035 -17.024 4.645 1.00 94.44 152 VAL A C 1
ATOM 1200 O O . VAL A 1 152 ? -0.976 -16.916 4.035 1.00 94.44 152 VAL A O 1
ATOM 1203 N N . VAL A 1 153 ? -3.186 -16.545 4.164 1.00 94.25 153 VAL A N 1
ATOM 1204 C CA . VAL A 1 153 ? -3.284 -15.887 2.851 1.00 94.25 153 VAL A CA 1
ATOM 1205 C C . VAL A 1 153 ? -2.429 -14.622 2.799 1.00 94.25 153 VAL A C 1
ATOM 1207 O O . VAL A 1 153 ? -1.652 -14.452 1.861 1.00 94.25 153 VAL A O 1
ATOM 1210 N N . ALA A 1 154 ? -2.508 -13.762 3.818 1.00 92.94 154 ALA A N 1
ATOM 1211 C CA . ALA A 1 154 ? -1.663 -12.574 3.903 1.00 92.94 154 ALA A CA 1
ATOM 1212 C C . ALA A 1 154 ? -0.171 -12.936 3.961 1.00 92.94 154 ALA A C 1
ATOM 1214 O O . ALA A 1 154 ? 0.633 -12.242 3.353 1.00 92.94 154 ALA A O 1
ATOM 1215 N N . GLY A 1 155 ? 0.196 -14.028 4.636 1.00 93.75 155 GLY A N 1
ATOM 1216 C CA . GLY A 1 155 ? 1.563 -14.536 4.737 1.00 93.75 155 GLY A CA 1
ATOM 1217 C C . GLY A 1 155 ? 2.112 -15.062 3.410 1.00 93.75 155 GLY A C 1
ATOM 1218 O O . GLY A 1 155 ? 3.256 -14.778 3.070 1.00 93.75 155 GLY A O 1
ATOM 1219 N N . VAL A 1 156 ? 1.296 -15.767 2.624 1.00 95.44 156 VAL A N 1
ATOM 1220 C CA . VAL A 1 156 ? 1.678 -16.219 1.274 1.00 95.44 156 VAL A CA 1
ATOM 1221 C C . VAL A 1 156 ? 1.883 -15.023 0.343 1.00 95.44 156 VAL A C 1
ATOM 1223 O O . VAL A 1 156 ? 2.913 -14.935 -0.324 1.00 95.44 156 VAL A O 1
ATOM 1226 N N . ILE A 1 157 ? 0.946 -14.067 0.345 1.00 93.81 157 ILE A N 1
ATOM 1227 C CA . ILE A 1 157 ? 1.067 -12.819 -0.425 1.00 93.81 157 ILE A CA 1
ATOM 1228 C C . ILE A 1 157 ? 2.322 -12.048 0.013 1.00 93.81 157 ILE A C 1
ATOM 1230 O O . ILE A 1 157 ? 3.102 -11.602 -0.824 1.00 93.81 157 ILE A O 1
ATOM 1234 N N . ALA A 1 158 ? 2.547 -11.939 1.324 1.00 92.00 158 ALA A N 1
ATOM 1235 C CA . ALA A 1 158 ? 3.711 -11.289 1.909 1.00 92.00 158 ALA A CA 1
ATOM 1236 C C . ALA A 1 158 ? 5.025 -11.919 1.449 1.00 92.00 158 ALA A C 1
ATOM 1238 O O . ALA A 1 158 ? 5.938 -11.192 1.079 1.00 92.00 158 ALA A O 1
ATOM 1239 N N . ALA A 1 159 ? 5.130 -13.249 1.457 1.00 93.81 159 ALA A N 1
ATOM 1240 C CA . ALA A 1 159 ? 6.346 -13.944 1.050 1.00 93.81 159 ALA A CA 1
ATOM 1241 C C . ALA A 1 159 ? 6.696 -13.667 -0.421 1.00 93.81 159 ALA A C 1
ATOM 1243 O O . ALA A 1 159 ? 7.852 -13.374 -0.730 1.00 93.81 159 ALA A O 1
ATOM 1244 N N . ALA A 1 160 ? 5.697 -13.699 -1.309 1.00 93.62 160 ALA A N 1
ATOM 1245 C CA . ALA A 1 160 ? 5.885 -13.369 -2.720 1.00 93.62 160 ALA A CA 1
ATOM 1246 C C . ALA A 1 160 ? 6.334 -11.910 -2.902 1.00 93.62 160 ALA A C 1
ATOM 1248 O O . ALA A 1 160 ? 7.331 -11.641 -3.565 1.00 93.62 160 ALA A O 1
ATOM 1249 N N . ILE A 1 161 ? 5.651 -10.977 -2.237 1.00 93.06 161 ILE A N 1
ATOM 1250 C CA . ILE A 1 161 ? 5.952 -9.547 -2.323 1.00 93.06 161 ILE A CA 1
ATOM 1251 C C . ILE A 1 161 ? 7.328 -9.211 -1.741 1.00 93.06 161 ILE A C 1
ATOM 1253 O O . ILE A 1 161 ? 8.067 -8.442 -2.341 1.00 93.06 161 ILE A O 1
ATOM 1257 N N . LEU A 1 162 ? 7.698 -9.781 -0.591 1.00 94.25 162 LEU A N 1
ATOM 1258 C CA . LEU A 1 162 ? 8.981 -9.501 0.058 1.00 94.25 162 LEU A CA 1
ATOM 1259 C C . LEU A 1 162 ? 10.166 -9.948 -0.798 1.00 94.25 162 LEU A C 1
ATOM 1261 O O . LEU A 1 162 ? 11.190 -9.268 -0.814 1.00 94.25 162 LEU A O 1
ATOM 1265 N N . ARG A 1 163 ? 10.020 -11.057 -1.533 1.00 96.06 163 ARG A N 1
ATOM 1266 C CA . ARG A 1 163 ? 11.022 -11.495 -2.508 1.00 96.06 163 ARG A CA 1
ATOM 1267 C C . ARG A 1 163 ? 11.236 -10.438 -3.594 1.00 96.06 163 ARG A C 1
ATOM 1269 O O . ARG A 1 163 ? 12.381 -10.091 -3.874 1.00 96.06 163 ARG A O 1
ATOM 1276 N N . ASP A 1 164 ? 10.159 -9.909 -4.167 1.00 94.56 164 ASP A N 1
ATOM 1277 C CA . ASP A 1 164 ? 10.245 -8.902 -5.231 1.00 94.56 164 ASP A CA 1
ATOM 1278 C C . ASP A 1 164 ? 10.739 -7.550 -4.694 1.00 94.56 164 ASP A C 1
ATOM 1280 O O . ASP A 1 164 ? 11.609 -6.928 -5.298 1.00 94.56 164 ASP A O 1
ATOM 1284 N N . SER A 1 165 ? 10.273 -7.128 -3.513 1.00 96.44 165 SER A N 1
ATOM 1285 C CA . SER A 1 165 ? 10.768 -5.938 -2.809 1.00 96.44 165 SER A CA 1
ATOM 1286 C C . SER A 1 165 ? 12.273 -6.018 -2.542 1.00 96.44 165 SER A C 1
ATOM 1288 O O . SER A 1 165 ? 12.981 -5.030 -2.716 1.00 96.44 165 SER A O 1
ATOM 1290 N N . TRP A 1 166 ? 12.783 -7.187 -2.145 1.00 97.12 166 TRP A N 1
ATOM 1291 C CA . TRP A 1 166 ? 14.220 -7.397 -1.967 1.00 97.12 166 TRP A CA 1
ATOM 1292 C C . TRP A 1 166 ? 14.981 -7.255 -3.288 1.00 97.12 166 TRP A C 1
ATOM 1294 O O . TRP A 1 166 ? 15.999 -6.567 -3.350 1.00 97.12 166 TRP A O 1
ATOM 1304 N N . LEU A 1 167 ? 14.476 -7.869 -4.361 1.00 97.19 167 LEU A N 1
ATOM 1305 C CA . LEU A 1 167 ? 15.084 -7.775 -5.687 1.00 97.19 167 LEU A CA 1
ATOM 1306 C C . LEU A 1 167 ? 15.129 -6.326 -6.191 1.00 97.19 167 LEU A C 1
ATOM 1308 O O . LEU A 1 167 ? 16.173 -5.868 -6.643 1.00 97.19 167 LEU A O 1
ATOM 1312 N N . TYR A 1 168 ? 14.028 -5.588 -6.060 1.00 97.69 168 TYR A N 1
ATOM 1313 C CA . TYR A 1 168 ? 13.960 -4.184 -6.454 1.00 97.69 168 TYR A CA 1
ATOM 1314 C C . TYR A 1 168 ? 14.884 -3.284 -5.636 1.00 97.69 168 TYR A C 1
ATOM 1316 O O . TYR A 1 168 ? 15.490 -2.377 -6.199 1.00 97.69 168 TYR A O 1
ATOM 1324 N N . LEU A 1 169 ? 15.028 -3.520 -4.330 1.00 96.81 169 LEU A N 1
ATOM 1325 C CA . LEU A 1 169 ? 15.996 -2.773 -3.525 1.00 96.81 169 LEU A CA 1
ATOM 1326 C C . LEU A 1 169 ? 17.423 -2.973 -4.036 1.00 96.81 169 LEU A C 1
ATOM 1328 O O . LEU A 1 169 ? 18.148 -1.989 -4.168 1.00 96.81 169 LEU A O 1
ATOM 1332 N N . ASN A 1 170 ? 17.799 -4.206 -4.385 1.00 97.88 170 ASN A N 1
ATOM 1333 C CA . ASN A 1 170 ? 19.104 -4.471 -4.995 1.00 97.88 170 ASN A CA 1
ATOM 1334 C C . ASN A 1 170 ? 19.226 -3.788 -6.362 1.00 97.88 170 ASN A C 1
ATOM 1336 O O . ASN A 1 170 ? 20.209 -3.104 -6.609 1.00 97.88 170 ASN A O 1
ATOM 1340 N N . TYR A 1 171 ? 18.197 -3.853 -7.213 1.00 98.00 171 TYR A N 1
ATOM 1341 C CA . TYR A 1 171 ? 18.197 -3.131 -8.492 1.00 98.00 171 TYR A CA 1
ATOM 1342 C C . TYR A 1 171 ? 18.341 -1.619 -8.327 1.00 98.00 171 TYR A C 1
ATOM 1344 O O . TYR A 1 171 ? 19.031 -0.978 -9.118 1.00 98.00 171 TYR A O 1
ATOM 1352 N N . GLN A 1 172 ? 17.727 -1.037 -7.298 1.00 97.44 172 GLN A N 1
ATOM 1353 C CA . GLN A 1 172 ? 17.902 0.375 -6.993 1.00 97.44 172 GLN A CA 1
ATOM 1354 C C . GLN A 1 172 ? 19.331 0.684 -6.536 1.00 97.44 172 GLN A C 1
ATOM 1356 O O . GLN A 1 172 ? 19.896 1.694 -6.953 1.00 97.44 172 GLN A O 1
ATOM 1361 N N . TRP A 1 173 ? 19.896 -0.169 -5.680 1.00 97.25 173 TRP A N 1
ATOM 1362 C CA . TRP A 1 173 ? 21.238 -0.009 -5.124 1.00 97.25 173 TRP A CA 1
ATOM 1363 C C . TRP A 1 173 ? 22.325 -0.134 -6.193 1.00 97.25 173 TRP A C 1
ATOM 1365 O O . TRP A 1 173 ? 23.228 0.695 -6.269 1.00 97.25 173 TRP A O 1
ATOM 1375 N N . ASP A 1 174 ? 22.169 -1.114 -7.078 1.00 97.19 174 ASP A N 1
ATOM 1376 C CA . ASP A 1 174 ? 23.084 -1.403 -8.181 1.00 97.19 174 ASP A CA 1
ATOM 1377 C C . ASP A 1 174 ? 22.871 -0.466 -9.382 1.00 97.19 174 ASP A C 1
ATOM 1379 O O . ASP A 1 174 ? 23.517 -0.616 -10.421 1.00 97.19 174 ASP A O 1
ATOM 1383 N N . ASN A 1 175 ? 21.955 0.504 -9.262 1.00 95.00 175 ASN A N 1
ATOM 1384 C CA . ASN A 1 175 ? 21.575 1.433 -10.323 1.00 95.00 175 ASN A CA 1
ATOM 1385 C C . ASN A 1 175 ? 21.157 0.717 -11.630 1.00 95.00 175 ASN A C 1
ATOM 1387 O O . ASN A 1 175 ? 21.433 1.167 -12.746 1.00 95.00 175 ASN A O 1
ATOM 1391 N N . PHE A 1 176 ? 20.490 -0.430 -11.493 1.00 95.94 176 PHE A N 1
ATOM 1392 C CA . PHE A 1 176 ? 20.065 -1.275 -12.601 1.00 95.94 176 PHE A CA 1
ATOM 1393 C C . PHE A 1 176 ? 18.897 -0.652 -13.385 1.00 95.94 176 PHE A C 1
ATOM 1395 O O . PHE A 1 176 ? 18.002 -0.014 -12.827 1.00 95.94 176 PHE A O 1
ATOM 1402 N N . GLY A 1 177 ? 18.866 -0.857 -14.704 1.00 90.62 177 GLY A N 1
ATOM 1403 C CA . GLY A 1 177 ? 17.763 -0.399 -15.559 1.00 90.62 177 GLY A CA 1
ATOM 1404 C C . GLY A 1 177 ? 17.787 1.094 -15.919 1.00 90.62 177 GLY A C 1
ATOM 1405 O O . GLY A 1 177 ? 16.799 1.603 -16.446 1.00 90.62 177 GLY A O 1
ATOM 1406 N N . GLY A 1 178 ? 18.891 1.807 -15.662 1.00 91.50 178 GLY A N 1
ATOM 1407 C CA . GLY A 1 178 ? 19.130 3.164 -16.167 1.00 91.50 178 GLY A CA 1
ATOM 1408 C C . GLY A 1 178 ? 18.089 4.183 -15.695 1.00 91.50 178 GLY A C 1
ATOM 1409 O O . GLY A 1 178 ? 18.147 4.647 -14.558 1.00 91.50 178 GLY A O 1
ATOM 1410 N N . GLU A 1 179 ? 17.134 4.539 -16.566 1.00 91.06 179 GLU A N 1
ATOM 1411 C CA . GLU A 1 179 ? 16.043 5.462 -16.213 1.00 91.06 179 GLU A CA 1
ATOM 1412 C C . GLU A 1 179 ? 15.227 4.961 -15.015 1.00 91.06 179 GLU A C 1
ATOM 1414 O O . GLU A 1 179 ? 14.859 5.770 -14.169 1.00 91.06 179 GLU A O 1
ATOM 1419 N N . HIS A 1 180 ? 15.017 3.646 -14.881 1.00 93.75 180 HIS A N 1
ATOM 1420 C CA . HIS A 1 180 ? 14.262 3.090 -13.756 1.00 93.75 180 HIS A CA 1
ATOM 1421 C C . HIS A 1 180 ? 14.909 3.405 -12.405 1.00 93.75 180 HIS A C 1
ATOM 1423 O O . HIS A 1 180 ? 14.239 3.921 -11.512 1.00 93.75 180 HIS A O 1
ATOM 1429 N N . ALA A 1 181 ? 16.212 3.159 -12.252 1.00 94.38 181 ALA A N 1
ATOM 1430 C CA . ALA A 1 181 ? 16.915 3.496 -11.018 1.00 94.38 181 ALA A CA 1
ATOM 1431 C C . ALA A 1 181 ? 17.037 5.016 -10.827 1.00 94.38 181 ALA A C 1
ATOM 1433 O O . ALA A 1 181 ? 16.817 5.510 -9.719 1.00 94.38 181 ALA A O 1
ATOM 1434 N N . LYS A 1 182 ? 17.306 5.774 -11.900 1.00 91.69 182 LYS A N 1
ATOM 1435 C CA . LYS A 1 182 ? 17.397 7.244 -11.853 1.00 91.69 182 LYS A CA 1
ATOM 1436 C C . LYS A 1 182 ? 16.117 7.894 -11.313 1.00 91.69 182 LYS A C 1
ATOM 1438 O O . LYS A 1 182 ? 16.203 8.836 -10.528 1.00 91.69 182 LYS A O 1
ATOM 1443 N N . PHE A 1 183 ? 14.951 7.404 -11.732 1.00 90.12 183 PHE A N 1
ATOM 1444 C CA . PHE A 1 183 ? 13.638 7.905 -11.312 1.00 90.12 183 PHE A CA 1
ATOM 1445 C C . PHE A 1 183 ? 13.017 7.095 -10.162 1.00 90.12 183 PHE A C 1
ATOM 1447 O O . PHE A 1 183 ? 11.848 7.270 -9.836 1.00 90.12 183 PHE A O 1
ATOM 1454 N N . GLN A 1 184 ? 13.812 6.246 -9.504 1.00 93.19 184 GLN A N 1
ATOM 1455 C CA . GLN A 1 184 ? 13.421 5.479 -8.318 1.00 93.19 184 GLN A CA 1
ATOM 1456 C C . GLN A 1 184 ? 12.238 4.519 -8.529 1.00 93.19 184 GLN A C 1
ATOM 1458 O O . GLN A 1 184 ? 11.517 4.169 -7.600 1.00 93.19 184 GLN A O 1
ATOM 1463 N N . HIS A 1 185 ? 12.029 4.031 -9.744 1.00 94.31 185 HIS A N 1
ATOM 1464 C CA . HIS A 1 185 ? 10.921 3.129 -10.051 1.00 94.31 185 HIS A CA 1
ATOM 1465 C C . HIS A 1 185 ? 10.982 1.809 -9.266 1.00 94.31 185 HIS A C 1
ATOM 1467 O O . HIS A 1 185 ? 9.953 1.254 -8.873 1.00 94.31 185 HIS A O 1
ATOM 1473 N N . TRP A 1 186 ? 12.183 1.332 -8.945 1.00 97.31 186 TRP A N 1
ATOM 1474 C CA . TRP A 1 186 ? 12.355 0.148 -8.107 1.00 97.31 186 TRP A CA 1
ATOM 1475 C C . TRP A 1 186 ? 11.951 0.398 -6.644 1.00 97.31 186 TRP A C 1
ATOM 1477 O O . TRP A 1 186 ? 11.377 -0.482 -5.990 1.00 97.31 186 TRP A O 1
ATOM 1487 N N . THR A 1 187 ? 12.159 1.613 -6.121 1.00 96.44 187 THR A N 1
ATOM 1488 C CA . THR A 1 187 ? 11.676 1.958 -4.775 1.00 96.44 187 THR A CA 1
ATOM 1489 C C . THR A 1 187 ? 10.153 2.008 -4.737 1.00 96.44 187 THR A C 1
ATOM 1491 O O . THR A 1 187 ? 9.573 1.546 -3.757 1.00 96.44 187 THR A O 1
ATOM 1494 N N . ILE A 1 188 ? 9.494 2.471 -5.808 1.00 94.56 188 ILE A N 1
ATOM 1495 C CA . ILE A 1 188 ? 8.026 2.470 -5.925 1.00 94.56 188 ILE A CA 1
ATOM 1496 C C . ILE A 1 188 ? 7.478 1.060 -5.718 1.00 94.56 188 ILE A C 1
ATOM 1498 O O . ILE A 1 188 ? 6.615 0.855 -4.863 1.00 94.56 188 ILE A O 1
ATOM 1502 N N . GLY A 1 189 ? 8.013 0.081 -6.449 1.00 95.56 189 GLY A N 1
ATOM 1503 C CA . GLY A 1 189 ? 7.597 -1.310 -6.306 1.00 95.56 189 GLY A CA 1
ATOM 1504 C C . GLY A 1 189 ? 7.865 -1.865 -4.903 1.00 95.56 189 GLY A C 1
ATOM 1505 O O . GLY A 1 189 ? 7.025 -2.553 -4.326 1.00 95.56 189 GLY A O 1
ATOM 1506 N N . THR A 1 190 ? 8.995 -1.489 -4.300 1.00 97.56 190 THR A N 1
ATOM 1507 C CA . THR A 1 190 ? 9.340 -1.886 -2.927 1.00 97.56 190 THR A CA 1
ATOM 1508 C C . THR A 1 190 ? 8.330 -1.340 -1.913 1.00 97.56 190 THR A C 1
ATOM 1510 O O . THR A 1 190 ? 7.817 -2.090 -1.080 1.00 97.56 190 THR A O 1
ATOM 1513 N N . VAL A 1 191 ? 8.011 -0.043 -1.987 1.00 96.44 191 VAL A N 1
ATOM 1514 C CA . VAL A 1 191 ? 7.046 0.608 -1.091 1.00 96.44 191 VAL A CA 1
ATOM 1515 C C . VAL A 1 191 ? 5.648 0.042 -1.308 1.00 96.44 191 VAL A C 1
ATOM 1517 O O . VAL A 1 191 ? 4.977 -0.280 -0.329 1.00 96.44 191 VAL A O 1
ATOM 1520 N N . GLN A 1 192 ? 5.215 -0.127 -2.560 1.00 96.06 192 GLN A N 1
ATOM 1521 C CA . GLN A 1 192 ? 3.931 -0.747 -2.889 1.00 96.06 192 GLN A CA 1
ATOM 1522 C C . GLN A 1 192 ? 3.820 -2.139 -2.254 1.00 96.06 192 GLN A C 1
ATOM 1524 O O . GLN A 1 192 ? 2.787 -2.457 -1.656 1.00 96.06 192 GLN A O 1
ATOM 1529 N N . GLY A 1 193 ? 4.898 -2.924 -2.299 1.00 95.62 193 GLY A N 1
ATOM 1530 C CA . GLY A 1 193 ? 4.980 -4.208 -1.620 1.00 95.62 193 GLY A CA 1
ATOM 1531 C C . GLY A 1 193 ? 4.754 -4.106 -0.108 1.00 95.62 193 GLY A C 1
ATOM 1532 O O . GLY A 1 193 ? 3.874 -4.777 0.440 1.00 95.62 193 GLY A O 1
ATOM 1533 N N . PHE A 1 194 ? 5.464 -3.204 0.574 1.00 97.31 194 PHE A N 1
ATOM 1534 C CA . PHE A 1 194 ? 5.250 -2.971 2.007 1.00 97.31 194 PHE A CA 1
ATOM 1535 C C . PHE A 1 194 ? 3.836 -2.478 2.328 1.00 97.31 194 PHE A C 1
ATOM 1537 O O . PHE A 1 194 ? 3.248 -2.905 3.319 1.00 97.31 194 PHE A O 1
ATOM 1544 N N . VAL A 1 195 ? 3.244 -1.622 1.495 1.00 96.31 195 VAL A N 1
ATOM 1545 C CA . VAL A 1 195 ? 1.868 -1.140 1.687 1.00 96.31 195 VAL A CA 1
ATOM 1546 C C . VAL A 1 195 ? 0.869 -2.298 1.632 1.00 96.31 195 VAL A C 1
ATOM 1548 O O . VAL A 1 195 ? 0.001 -2.398 2.502 1.00 96.31 195 VAL A O 1
ATOM 1551 N N . VAL A 1 196 ? 1.002 -3.212 0.669 1.00 96.00 196 VAL A N 1
ATOM 1552 C CA . VAL A 1 196 ? 0.147 -4.408 0.598 1.00 96.00 196 VAL A CA 1
ATOM 1553 C C . VAL A 1 196 ? 0.393 -5.341 1.786 1.00 96.00 196 VAL A C 1
ATOM 1555 O O . VAL A 1 196 ? -0.574 -5.817 2.386 1.00 96.00 196 VAL A O 1
ATOM 1558 N N . LEU A 1 197 ? 1.656 -5.542 2.183 1.00 95.88 197 LEU A N 1
ATOM 1559 C CA . LEU A 1 197 ? 2.029 -6.325 3.364 1.00 95.88 197 LEU A CA 1
ATOM 1560 C C . LEU A 1 197 ? 1.350 -5.793 4.632 1.00 95.88 197 LEU A C 1
ATOM 1562 O O . LEU A 1 197 ? 0.648 -6.534 5.324 1.00 95.88 197 LEU A O 1
ATOM 1566 N N . TRP A 1 198 ? 1.518 -4.501 4.926 1.00 96.75 198 TRP A N 1
ATOM 1567 C CA . TRP A 1 198 ? 0.903 -3.869 6.092 1.00 96.75 198 TRP A CA 1
ATOM 1568 C C . TRP A 1 198 ? -0.616 -3.945 6.036 1.00 96.75 198 TRP A C 1
ATOM 1570 O O . TRP A 1 198 ? -1.256 -4.198 7.057 1.00 96.75 198 TRP A O 1
ATOM 1580 N N . GLY A 1 199 ? -1.190 -3.778 4.846 1.00 96.31 199 GLY A N 1
ATOM 1581 C CA . GLY A 1 199 ? -2.619 -3.910 4.621 1.00 96.31 199 GLY A CA 1
ATOM 1582 C C . GLY A 1 199 ? -3.159 -5.294 4.990 1.00 96.31 199 GLY A C 1
ATOM 1583 O O . GLY A 1 199 ? -4.104 -5.400 5.776 1.00 96.31 199 GLY A O 1
ATOM 1584 N N . GLY A 1 200 ? -2.511 -6.356 4.503 1.00 94.06 200 GLY A N 1
ATOM 1585 C CA . GLY A 1 200 ? -2.870 -7.743 4.812 1.00 94.06 200 GLY A CA 1
ATOM 1586 C C . GLY A 1 200 ? -2.713 -8.085 6.297 1.00 94.06 200 GLY A C 1
ATOM 1587 O O . GLY A 1 200 ? -3.634 -8.630 6.910 1.00 94.06 200 GLY A O 1
ATOM 1588 N N . LEU A 1 201 ? -1.588 -7.699 6.909 1.00 93.12 201 LEU A N 1
ATOM 1589 C CA . LEU A 1 201 ? -1.337 -7.935 8.336 1.00 93.12 201 LEU A CA 1
ATOM 1590 C C . LEU A 1 201 ? -2.356 -7.209 9.224 1.00 93.12 201 LEU A C 1
ATOM 1592 O O . LEU A 1 201 ? -2.895 -7.799 10.160 1.00 93.12 201 LEU A O 1
ATOM 1596 N N . ILE A 1 202 ? -2.674 -5.947 8.918 1.00 94.19 202 ILE A N 1
ATOM 1597 C CA . ILE A 1 202 ? -3.673 -5.178 9.669 1.00 94.19 202 ILE A CA 1
ATOM 1598 C C . ILE A 1 202 ? -5.071 -5.765 9.491 1.00 94.19 202 ILE A C 1
ATOM 1600 O O . ILE A 1 202 ? -5.823 -5.823 10.471 1.00 94.19 202 ILE A O 1
ATOM 1604 N N . ALA A 1 203 ? -5.423 -6.224 8.287 1.00 93.81 203 ALA A N 1
ATOM 1605 C CA . ALA A 1 203 ? -6.706 -6.869 8.019 1.00 93.81 203 ALA A CA 1
ATOM 1606 C C . ALA A 1 203 ? -6.938 -8.083 8.935 1.00 93.81 203 ALA A C 1
ATOM 1608 O O . ALA A 1 203 ? -8.032 -8.242 9.476 1.00 93.81 203 ALA A O 1
ATOM 1609 N N . ALA A 1 204 ? -5.893 -8.872 9.202 1.00 91.44 204 ALA A N 1
ATOM 1610 C CA . ALA A 1 204 ? -5.954 -10.049 10.069 1.00 91.44 204 ALA A CA 1
ATOM 1611 C C . ALA A 1 204 ? -6.184 -9.752 11.564 1.00 91.44 204 ALA A C 1
ATOM 1613 O O . ALA A 1 204 ? -6.576 -10.643 12.321 1.00 91.44 204 ALA A O 1
ATOM 1614 N N . THR A 1 205 ? -5.980 -8.510 12.013 1.00 90.81 205 THR A N 1
ATOM 1615 C CA . THR A 1 205 ? -6.094 -8.154 13.439 1.00 90.81 205 THR A CA 1
ATOM 1616 C C . THR A 1 205 ? -7.538 -8.058 13.945 1.00 90.81 205 THR A C 1
ATOM 1618 O O . THR A 1 205 ? -7.762 -7.995 15.154 1.00 90.81 205 THR A O 1
ATOM 1621 N N . ASN A 1 206 ? -8.533 -7.989 13.053 1.00 88.88 206 ASN A N 1
ATOM 1622 C CA . ASN A 1 206 ? -9.954 -7.787 13.392 1.00 88.88 206 ASN A CA 1
ATOM 1623 C C . ASN A 1 206 ? -10.251 -6.531 14.217 1.00 88.88 206 ASN A C 1
ATOM 1625 O O . ASN A 1 206 ? -11.322 -6.391 14.811 1.00 88.88 206 ASN A O 1
ATOM 1629 N N . ARG A 1 207 ? -9.310 -5.586 14.238 1.00 91.00 207 ARG A N 1
ATOM 1630 C CA . ARG A 1 207 ? -9.442 -4.325 14.962 1.00 91.00 207 ARG A CA 1
ATOM 1631 C C . ARG A 1 207 ? -10.387 -3.379 14.235 1.00 91.00 207 ARG A C 1
ATOM 1633 O O . ARG A 1 207 ? -10.544 -3.486 13.016 1.00 91.00 207 ARG A O 1
ATOM 1640 N N . PRO A 1 208 ? -11.004 -2.406 14.918 1.00 91.88 208 PRO A N 1
ATOM 1641 C CA . PRO A 1 208 ? -11.898 -1.479 14.243 1.00 91.88 208 PRO A CA 1
ATOM 1642 C C . PRO A 1 208 ? -11.178 -0.727 13.105 1.00 91.88 208 PRO A C 1
ATOM 1644 O O . PRO A 1 208 ? -10.150 -0.083 13.317 1.00 91.88 208 PRO A O 1
ATOM 1647 N N . GLY A 1 209 ? -11.708 -0.848 11.883 1.00 92.56 209 GLY A N 1
ATOM 1648 C CA . GLY A 1 209 ? -11.102 -0.335 10.644 1.00 92.56 209 GLY A CA 1
ATOM 1649 C C . GLY A 1 209 ? -10.289 -1.357 9.831 1.00 92.56 209 GLY A C 1
ATOM 1650 O O . GLY A 1 209 ? -10.086 -1.124 8.646 1.00 92.56 209 GLY A O 1
ATOM 1651 N N . SER A 1 210 ? -9.896 -2.502 10.404 1.00 94.31 210 SER A N 1
ATOM 1652 C CA . SER A 1 210 ? -9.102 -3.547 9.719 1.00 94.31 210 SER A CA 1
ATOM 1653 C C . SER A 1 210 ? -9.779 -4.073 8.455 1.00 94.31 210 SER A C 1
ATOM 1655 O O . SER A 1 210 ? -9.138 -4.205 7.422 1.00 94.31 210 SER A O 1
ATOM 1657 N N . ARG A 1 211 ? -11.100 -4.272 8.500 1.00 93.50 211 ARG A N 1
ATOM 1658 C CA . ARG A 1 211 ? -11.894 -4.688 7.337 1.00 93.50 211 ARG A CA 1
ATOM 1659 C C . ARG A 1 211 ? -11.784 -3.713 6.166 1.00 93.50 211 ARG A C 1
ATOM 1661 O O . ARG A 1 211 ? -11.681 -4.141 5.026 1.00 93.50 211 ARG A O 1
ATOM 1668 N N . ALA A 1 212 ? -11.822 -2.410 6.444 1.00 94.94 212 ALA A N 1
ATOM 1669 C CA . ALA A 1 212 ? -11.671 -1.400 5.401 1.00 94.94 212 ALA A CA 1
ATOM 1670 C C . ALA A 1 212 ? -10.281 -1.488 4.763 1.00 94.94 212 ALA A C 1
ATOM 1672 O O . ALA A 1 212 ? -10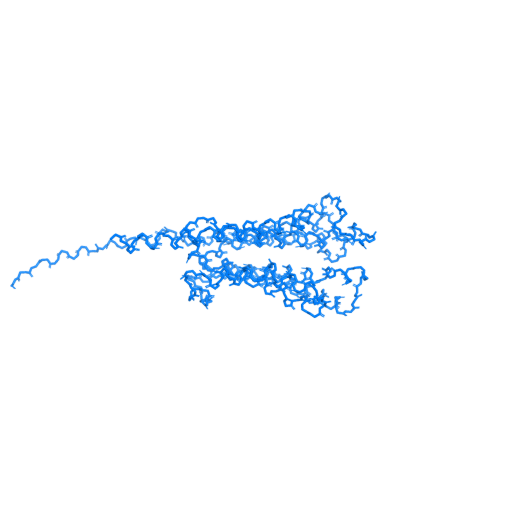.182 -1.491 3.543 1.00 94.94 212 ALA A O 1
ATOM 1673 N N . VAL A 1 213 ? -9.238 -1.636 5.585 1.00 96.38 213 VAL A N 1
ATOM 1674 C CA . VAL A 1 213 ? -7.867 -1.844 5.103 1.00 96.38 213 VAL A CA 1
ATOM 1675 C C . VAL A 1 213 ? -7.790 -3.096 4.226 1.00 96.38 213 VAL A C 1
ATOM 1677 O O . VAL A 1 213 ? -7.378 -2.988 3.080 1.00 96.38 213 VAL A O 1
ATOM 1680 N N . GLY A 1 214 ? -8.279 -4.247 4.700 1.00 96.75 214 GLY A N 1
ATOM 1681 C CA . GLY A 1 214 ? -8.236 -5.505 3.946 1.00 96.75 214 GLY A CA 1
ATOM 1682 C C . GLY A 1 214 ? -8.962 -5.449 2.603 1.00 96.75 214 GLY A C 1
ATOM 1683 O O . GLY A 1 214 ? -8.448 -5.956 1.611 1.00 96.75 214 GLY A O 1
ATOM 1684 N N . LEU A 1 215 ? -10.117 -4.778 2.537 1.00 97.50 215 LEU A N 1
ATOM 1685 C CA . LEU A 1 215 ? -10.844 -4.589 1.278 1.00 97.50 215 LEU A CA 1
ATOM 1686 C C . LEU A 1 215 ? -10.103 -3.669 0.305 1.00 97.50 215 LEU A C 1
ATOM 1688 O O . LEU A 1 215 ? -10.076 -3.952 -0.890 1.00 97.50 215 LEU A O 1
ATOM 1692 N N . LEU A 1 216 ? -9.481 -2.594 0.795 1.00 97.44 216 LEU A N 1
ATOM 1693 C CA . LEU A 1 216 ? -8.673 -1.727 -0.060 1.00 97.44 216 LEU A CA 1
ATOM 1694 C C . LEU A 1 216 ? -7.400 -2.441 -0.544 1.00 97.44 216 LEU A C 1
ATOM 1696 O O . LEU A 1 216 ? -7.027 -2.297 -1.704 1.00 97.44 216 LEU A O 1
ATOM 1700 N N . THR A 1 217 ? -6.761 -3.249 0.307 1.00 97.94 217 THR A N 1
ATOM 1701 C CA . THR A 1 217 ? -5.616 -4.094 -0.069 1.00 97.94 217 THR A CA 1
ATOM 1702 C C . THR A 1 217 ? -6.004 -5.118 -1.127 1.00 97.94 217 THR A C 1
ATOM 1704 O O . THR A 1 217 ? -5.301 -5.259 -2.123 1.00 97.94 217 THR A O 1
ATOM 1707 N N . ALA A 1 218 ? -7.148 -5.781 -0.960 1.00 98.12 218 ALA A N 1
ATOM 1708 C CA . ALA A 1 218 ? -7.682 -6.707 -1.948 1.00 98.12 218 ALA A CA 1
ATOM 1709 C C . ALA A 1 218 ? -7.961 -6.019 -3.291 1.00 98.12 218 ALA A C 1
ATOM 1711 O O . ALA A 1 218 ? -7.563 -6.530 -4.333 1.00 98.12 218 ALA A O 1
ATOM 1712 N N . ALA A 1 219 ? -8.592 -4.841 -3.270 1.00 98.31 219 ALA A N 1
ATOM 1713 C CA . ALA A 1 219 ? -8.840 -4.058 -4.478 1.00 98.31 219 ALA A CA 1
ATOM 1714 C C . ALA A 1 219 ? -7.531 -3.648 -5.174 1.00 98.31 219 ALA A C 1
ATOM 1716 O O . ALA A 1 219 ? -7.436 -3.740 -6.394 1.00 98.31 219 ALA A O 1
ATOM 1717 N N . SER A 1 220 ? -6.513 -3.253 -4.402 1.00 97.94 220 SER A N 1
ATOM 1718 C CA . SER A 1 220 ? -5.180 -2.923 -4.916 1.00 97.94 220 SER A CA 1
ATOM 1719 C C . SER A 1 220 ? -4.510 -4.127 -5.587 1.00 97.94 220 SER A C 1
ATOM 1721 O O . SER A 1 220 ? -3.998 -3.992 -6.693 1.00 97.94 220 SER A O 1
ATOM 1723 N N . LEU A 1 221 ? -4.580 -5.315 -4.975 1.00 98.38 221 LEU A N 1
ATOM 1724 C CA . LEU A 1 221 ? -4.071 -6.563 -5.558 1.00 98.38 221 LEU A CA 1
ATOM 1725 C C . LEU A 1 221 ? -4.785 -6.921 -6.864 1.00 98.38 221 LEU A C 1
ATOM 1727 O O . LEU A 1 221 ? -4.128 -7.151 -7.873 1.00 98.38 221 LEU A O 1
ATOM 1731 N N . VAL A 1 222 ? -6.122 -6.898 -6.881 1.00 98.69 222 VAL A N 1
ATOM 1732 C CA . VAL A 1 222 ? -6.892 -7.172 -8.106 1.00 98.69 222 VAL A CA 1
ATOM 1733 C C . VAL A 1 222 ? -6.529 -6.179 -9.209 1.00 98.69 222 VAL A C 1
ATOM 1735 O O . VAL A 1 222 ? -6.273 -6.592 -10.338 1.00 98.69 222 VAL A O 1
ATOM 1738 N N . TYR A 1 223 ? -6.450 -4.887 -8.885 1.00 98.50 223 TYR A N 1
ATOM 1739 C CA . TYR A 1 223 ? -6.030 -3.854 -9.829 1.00 98.50 223 TYR A CA 1
ATOM 1740 C C . TYR A 1 223 ? -4.622 -4.127 -10.384 1.00 98.50 223 TYR A C 1
ATOM 1742 O O . TYR A 1 223 ? -4.435 -4.121 -11.598 1.00 98.50 223 TYR A O 1
ATOM 1750 N N . LEU A 1 224 ? -3.641 -4.413 -9.522 1.00 98.25 224 LEU A N 1
ATOM 1751 C CA . LEU A 1 224 ? -2.267 -4.676 -9.954 1.00 98.25 224 LEU A CA 1
ATOM 1752 C C . LEU A 1 224 ? -2.153 -5.975 -10.751 1.00 98.25 224 LEU A C 1
ATOM 1754 O O . LEU A 1 224 ? -1.362 -6.049 -11.685 1.00 98.25 224 LEU A O 1
ATOM 1758 N N . GLY A 1 225 ? -2.973 -6.976 -10.437 1.00 98.44 225 GLY A N 1
ATOM 1759 C CA . GLY A 1 225 ? -3.057 -8.190 -11.232 1.00 98.44 225 GLY A CA 1
ATOM 1760 C C . GLY A 1 225 ? -3.594 -7.926 -12.640 1.00 98.44 225 GLY A C 1
ATOM 1761 O O . GLY A 1 225 ? -3.003 -8.379 -13.615 1.00 98.44 225 GLY A O 1
ATOM 1762 N N . LEU A 1 226 ? -4.649 -7.113 -12.771 1.00 98.62 226 LEU A N 1
ATOM 1763 C CA . LEU A 1 226 ? -5.156 -6.665 -14.075 1.00 98.62 226 LEU A CA 1
ATOM 1764 C C . LEU A 1 226 ? -4.122 -5.825 -14.838 1.00 98.62 226 LEU A C 1
ATOM 1766 O O . LEU A 1 226 ? -3.977 -5.986 -16.050 1.00 98.62 226 LEU A O 1
ATOM 1770 N N . ALA A 1 227 ? -3.384 -4.959 -14.141 1.00 98.25 227 ALA A N 1
ATOM 1771 C CA . ALA A 1 227 ? -2.293 -4.192 -14.729 1.00 98.25 227 ALA A CA 1
ATOM 1772 C C . ALA A 1 227 ? -1.185 -5.118 -15.258 1.00 98.25 227 ALA A C 1
ATOM 1774 O O . ALA A 1 227 ? -0.787 -4.980 -16.410 1.00 98.25 227 ALA A O 1
ATOM 1775 N N . ALA A 1 228 ? -0.755 -6.112 -14.477 1.00 98.25 228 ALA A N 1
ATOM 1776 C CA . ALA A 1 228 ? 0.270 -7.074 -14.882 1.00 98.25 228 ALA A CA 1
ATOM 1777 C C . ALA A 1 228 ? -0.161 -7.899 -16.106 1.00 98.25 228 ALA A C 1
ATOM 1779 O O . ALA A 1 228 ? 0.642 -8.125 -17.003 1.00 98.25 228 ALA A O 1
ATOM 1780 N N . LEU A 1 229 ? -1.442 -8.277 -16.205 1.00 98.50 229 LEU A N 1
ATOM 1781 C CA . LEU A 1 229 ? -1.985 -8.926 -17.407 1.00 98.50 229 LEU A CA 1
ATOM 1782 C C . LEU A 1 229 ? -1.969 -8.006 -18.637 1.00 98.50 229 LEU A C 1
ATOM 1784 O O . LEU A 1 229 ? -1.853 -8.484 -19.763 1.00 98.50 229 LEU A O 1
ATOM 1788 N N . ARG A 1 230 ? -2.117 -6.691 -18.443 1.00 98.06 230 ARG A N 1
ATOM 1789 C CA . ARG A 1 230 ? -2.163 -5.715 -19.537 1.00 98.06 230 ARG A CA 1
ATOM 1790 C C . ARG A 1 230 ? -0.778 -5.323 -20.051 1.00 98.06 230 ARG A C 1
ATOM 1792 O O . ARG A 1 230 ? -0.656 -5.015 -21.239 1.00 98.06 230 ARG A O 1
ATOM 1799 N N . VAL A 1 231 ? 0.215 -5.308 -19.167 1.00 97.12 231 VAL A N 1
ATOM 1800 C CA . VAL A 1 231 ? 1.616 -4.952 -19.437 1.00 97.12 231 VAL A CA 1
ATOM 1801 C C . VAL A 1 231 ? 2.575 -6.037 -18.903 1.00 97.12 231 VAL A C 1
ATOM 1803 O O . VAL A 1 231 ? 3.399 -5.762 -18.026 1.00 97.12 231 VAL A O 1
ATOM 1806 N N . PRO A 1 232 ? 2.470 -7.294 -19.380 1.00 97.81 232 PRO A N 1
ATOM 1807 C CA . PRO A 1 232 ? 3.176 -8.430 -18.779 1.00 97.81 232 PRO A CA 1
ATOM 1808 C C . PRO A 1 232 ? 4.695 -8.379 -18.966 1.00 97.81 232 PRO A C 1
ATOM 1810 O O . PRO A 1 232 ? 5.418 -8.824 -18.082 1.00 97.81 232 PRO A O 1
ATOM 1813 N N . ASP A 1 233 ? 5.170 -7.790 -20.063 1.00 97.12 233 ASP A N 1
ATOM 1814 C CA . ASP A 1 233 ? 6.594 -7.788 -20.428 1.00 97.12 233 ASP A CA 1
ATOM 1815 C C . ASP A 1 233 ? 7.331 -6.505 -20.006 1.00 97.12 233 ASP A C 1
ATOM 1817 O O . ASP A 1 233 ? 8.498 -6.305 -20.339 1.00 97.12 233 ASP A O 1
ATOM 1821 N N . HIS A 1 234 ? 6.661 -5.610 -19.272 1.00 96.00 234 HIS A N 1
ATOM 1822 C CA . HIS A 1 234 ? 7.287 -4.380 -18.788 1.00 96.00 234 HIS A CA 1
ATOM 1823 C C . HIS A 1 234 ? 8.260 -4.669 -17.643 1.00 96.00 234 HIS A C 1
ATOM 1825 O O . HIS A 1 234 ? 8.058 -5.583 -16.842 1.00 96.00 234 HIS A O 1
ATOM 1831 N N . ALA A 1 235 ? 9.299 -3.841 -17.528 1.00 95.56 235 ALA A N 1
ATOM 1832 C CA . ALA A 1 235 ? 10.291 -3.957 -16.469 1.00 95.56 235 ALA A CA 1
ATOM 1833 C C . ALA A 1 235 ? 9.628 -3.953 -15.081 1.00 95.56 235 ALA A C 1
ATOM 1835 O O . ALA A 1 235 ? 8.796 -3.104 -14.763 1.00 95.56 235 ALA A O 1
ATOM 1836 N N . GLY A 1 236 ? 9.978 -4.950 -14.268 1.00 95.00 236 GLY A N 1
ATOM 1837 C CA . GLY A 1 236 ? 9.392 -5.156 -12.948 1.00 95.00 236 GLY A CA 1
ATOM 1838 C C . GLY A 1 236 ? 7.982 -5.749 -12.946 1.00 95.00 236 GLY A C 1
ATOM 1839 O O . GLY A 1 236 ? 7.527 -6.127 -11.873 1.00 95.00 236 GLY A O 1
ATOM 1840 N N . SER A 1 237 ? 7.286 -5.875 -14.076 1.00 97.19 237 SER A N 1
ATOM 1841 C CA . SER A 1 237 ? 5.948 -6.472 -14.103 1.00 97.19 237 SER A CA 1
ATOM 1842 C C . SER A 1 237 ? 5.946 -7.867 -13.482 1.00 97.19 237 SER A C 1
ATOM 1844 O O . SER A 1 237 ? 6.889 -8.642 -13.643 1.00 97.19 237 SER A O 1
ATOM 1846 N N . TRP A 1 238 ? 4.859 -8.216 -12.796 1.00 97.19 238 TRP A N 1
ATOM 1847 C CA . TRP A 1 238 ? 4.665 -9.577 -12.288 1.00 97.19 238 TRP A CA 1
ATOM 1848 C C . TRP A 1 238 ? 4.375 -10.595 -13.404 1.00 97.19 238 TRP A C 1
ATOM 1850 O O . TRP A 1 238 ? 4.212 -11.787 -13.133 1.00 97.19 238 TRP A O 1
ATOM 1860 N N . GLY A 1 239 ? 4.280 -10.130 -14.654 1.00 97.38 239 GLY A N 1
ATOM 1861 C CA . GLY A 1 239 ? 3.937 -10.943 -15.809 1.00 97.38 239 GLY A CA 1
ATOM 1862 C C . GLY A 1 239 ? 2.509 -11.480 -15.746 1.00 97.38 239 GLY A C 1
ATOM 1863 O O . GLY A 1 239 ? 1.732 -11.203 -14.827 1.00 97.38 239 GLY A O 1
ATOM 1864 N N . ALA A 1 240 ? 2.155 -12.298 -16.737 1.00 98.12 240 ALA A N 1
ATOM 1865 C CA . ALA A 1 240 ? 0.805 -12.843 -16.820 1.00 98.12 240 ALA A CA 1
ATOM 1866 C C . ALA A 1 240 ? 0.474 -13.772 -15.636 1.00 98.12 240 ALA A C 1
ATOM 1868 O O . ALA A 1 240 ? -0.598 -13.680 -15.037 1.00 98.12 240 ALA A O 1
ATOM 1869 N N . SER A 1 241 ? 1.417 -14.641 -15.257 1.00 97.56 241 SER A N 1
ATOM 1870 C CA . SER A 1 241 ? 1.243 -15.594 -14.156 1.00 97.56 241 SER A CA 1
ATOM 1871 C C . SER A 1 241 ? 1.059 -14.888 -12.812 1.00 97.56 241 SER A C 1
ATOM 1873 O O . SER A 1 241 ? 0.102 -15.182 -12.093 1.00 97.56 241 SER A O 1
ATOM 1875 N N . GLY A 1 242 ? 1.920 -13.921 -12.486 1.00 96.94 242 GLY A N 1
ATOM 1876 C 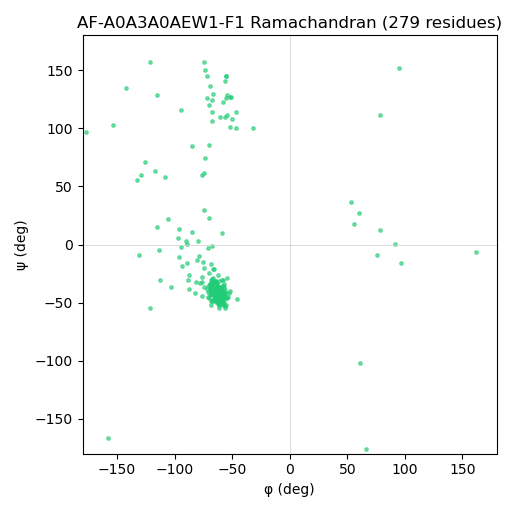CA . GLY A 1 242 ? 1.776 -13.106 -11.283 1.00 96.94 242 GLY A CA 1
ATOM 1877 C C . GLY A 1 242 ? 0.494 -12.272 -11.297 1.00 96.94 242 GLY A C 1
ATOM 1878 O O . GLY A 1 242 ? -0.144 -12.122 -10.257 1.00 96.94 242 GLY A O 1
ATOM 1879 N N . GLY A 1 243 ? 0.046 -11.830 -12.477 1.00 98.00 243 GLY A N 1
ATOM 1880 C CA . GLY A 1 243 ? -1.254 -11.192 -12.670 1.00 98.00 243 GLY A CA 1
ATOM 1881 C C . GLY A 1 243 ? -2.428 -12.052 -12.194 1.00 98.00 243 GLY A C 1
ATOM 1882 O O . GLY A 1 243 ? -3.213 -11.616 -11.347 1.00 98.00 243 GLY A O 1
ATOM 1883 N N . TYR A 1 244 ? -2.517 -13.301 -12.664 1.00 98.38 244 TYR A N 1
ATOM 1884 C CA . TYR A 1 244 ? -3.565 -14.237 -12.236 1.00 98.38 244 TYR A CA 1
ATOM 1885 C C . TYR A 1 244 ? -3.506 -14.543 -10.738 1.00 98.38 244 TYR A C 1
ATOM 1887 O O . TYR A 1 244 ? -4.539 -14.512 -10.062 1.00 98.38 244 TYR A O 1
ATOM 1895 N N . TRP A 1 245 ? -2.308 -14.791 -10.199 1.00 97.94 245 TRP A N 1
ATOM 1896 C CA . TRP A 1 245 ? -2.132 -15.056 -8.770 1.00 97.94 245 TRP A CA 1
ATOM 1897 C C . TRP A 1 245 ? -2.509 -13.858 -7.903 1.00 97.94 245 TRP A C 1
ATOM 1899 O O . TRP A 1 245 ? -3.120 -14.037 -6.850 1.00 97.94 245 TRP A O 1
ATOM 1909 N N . SER A 1 246 ? -2.211 -12.641 -8.354 1.00 97.94 246 SER A N 1
ATOM 1910 C CA . SER A 1 246 ? -2.575 -11.422 -7.638 1.00 97.94 246 SER A CA 1
ATOM 1911 C C . SER A 1 246 ? -4.087 -11.189 -7.627 1.00 97.94 246 SER A C 1
ATOM 1913 O O . SER A 1 246 ? -4.654 -10.887 -6.575 1.00 97.94 246 SER A O 1
ATOM 1915 N N . ILE A 1 247 ? -4.778 -11.436 -8.749 1.00 98.62 247 ILE A N 1
ATOM 1916 C CA . ILE A 1 247 ? -6.249 -11.390 -8.804 1.00 98.62 247 ILE A CA 1
ATOM 1917 C C . ILE A 1 247 ? -6.850 -12.432 -7.856 1.00 98.62 247 ILE A C 1
ATOM 1919 O O . ILE A 1 247 ? -7.698 -12.090 -7.032 1.00 98.62 247 ILE A O 1
ATOM 1923 N N . ALA A 1 248 ? -6.394 -13.685 -7.930 1.00 98.19 248 ALA A N 1
ATOM 1924 C CA . ALA A 1 248 ? -6.887 -14.759 -7.071 1.00 98.19 248 ALA A CA 1
ATOM 1925 C C . ALA A 1 248 ? -6.643 -14.456 -5.582 1.00 98.19 248 ALA A C 1
ATOM 1927 O O . ALA A 1 248 ? -7.560 -14.568 -4.767 1.00 98.19 248 ALA A O 1
ATOM 1928 N N . GLY A 1 249 ? -5.434 -14.004 -5.235 1.00 97.50 249 GLY A N 1
ATOM 1929 C CA . GLY A 1 249 ? -5.065 -13.594 -3.882 1.00 97.50 249 GLY A CA 1
ATOM 1930 C C . GLY A 1 249 ? -5.895 -12.414 -3.381 1.00 97.50 249 GLY A C 1
ATOM 1931 O O . GLY A 1 249 ? -6.384 -12.448 -2.255 1.00 97.50 249 GLY A O 1
ATOM 1932 N N . GLY A 1 250 ? -6.129 -11.406 -4.224 1.00 98.06 250 GLY A N 1
ATOM 1933 C CA . GLY A 1 250 ? -6.980 -10.260 -3.911 1.00 98.06 250 GLY A CA 1
ATOM 1934 C C . GLY A 1 250 ? -8.437 -10.657 -3.663 1.00 98.06 250 GLY A C 1
ATOM 1935 O O . GLY A 1 250 ? -9.014 -10.277 -2.644 1.00 98.06 250 GLY A O 1
ATOM 1936 N N . VAL A 1 251 ? -9.025 -11.481 -4.535 1.00 98.38 251 VAL A N 1
ATOM 1937 C CA . VAL A 1 251 ? -10.398 -11.992 -4.369 1.00 98.38 251 VAL A CA 1
ATOM 1938 C C . VAL A 1 251 ? -10.524 -12.828 -3.094 1.00 98.38 251 VAL A C 1
ATOM 1940 O O . VAL A 1 251 ? -11.458 -12.623 -2.316 1.00 98.38 251 VAL A O 1
ATOM 1943 N N . LEU A 1 252 ? -9.569 -13.725 -2.831 1.00 97.38 252 LEU A N 1
ATOM 1944 C CA . LEU A 1 252 ? -9.557 -14.546 -1.621 1.00 97.38 252 LEU A CA 1
ATOM 1945 C C . LEU A 1 252 ? -9.409 -13.688 -0.355 1.00 97.38 252 LEU A C 1
ATOM 1947 O O . LEU A 1 252 ? -10.138 -13.891 0.618 1.00 97.38 252 LEU A O 1
ATOM 1951 N N . LEU A 1 253 ? -8.521 -12.690 -0.376 1.00 96.31 253 LEU A N 1
ATOM 1952 C CA . LEU A 1 253 ? -8.340 -11.742 0.722 1.00 96.31 253 LEU A CA 1
ATOM 1953 C C . LEU A 1 253 ? -9.635 -10.966 1.002 1.00 96.31 253 LEU A C 1
ATOM 1955 O O . LEU A 1 253 ? -10.032 -10.836 2.164 1.00 96.31 253 LEU A O 1
ATOM 1959 N N . ALA A 1 254 ? -10.326 -10.495 -0.043 1.00 97.06 254 ALA A N 1
ATOM 1960 C CA . ALA A 1 254 ? -11.624 -9.836 0.086 1.00 97.06 254 ALA A CA 1
ATOM 1961 C C . ALA A 1 254 ? -12.667 -10.778 0.696 1.00 97.06 254 ALA A C 1
ATOM 1963 O O . ALA A 1 254 ? -13.318 -10.411 1.674 1.00 97.06 254 ALA A O 1
ATOM 1964 N N . ALA A 1 255 ? -12.791 -11.999 0.171 1.00 96.19 255 ALA A N 1
ATOM 1965 C CA . ALA A 1 255 ? -13.741 -12.992 0.658 1.00 96.19 255 ALA A CA 1
ATOM 1966 C C . ALA A 1 255 ? -13.525 -13.294 2.149 1.00 96.19 255 ALA A C 1
ATOM 1968 O O . ALA A 1 255 ? -14.459 -13.179 2.938 1.00 96.19 255 ALA A O 1
ATOM 1969 N N . LEU A 1 256 ? -12.288 -13.572 2.569 1.00 94.50 256 LEU A N 1
ATOM 1970 C CA . LEU A 1 256 ? -11.958 -13.839 3.974 1.00 94.50 256 LEU A CA 1
ATOM 1971 C C . LEU A 1 256 ? -12.176 -12.618 4.875 1.00 94.50 256 LEU A C 1
ATOM 1973 O O . LEU A 1 256 ? -12.632 -12.756 6.011 1.00 94.50 256 LEU A O 1
ATOM 1977 N N . THR A 1 257 ? -11.907 -11.416 4.365 1.00 93.88 257 THR A N 1
ATOM 1978 C CA . THR A 1 257 ? -12.172 -10.152 5.068 1.00 93.88 257 THR A CA 1
ATOM 1979 C C . THR A 1 257 ? -13.676 -9.908 5.262 1.00 93.88 257 THR A C 1
ATOM 1981 O O . THR A 1 257 ? -14.088 -9.316 6.264 1.00 93.88 257 THR A O 1
ATOM 1984 N N . LEU A 1 258 ? -14.513 -10.363 4.324 1.00 92.69 258 LEU A N 1
ATOM 1985 C CA . LEU A 1 258 ? -15.973 -10.258 4.385 1.00 92.69 258 LEU A CA 1
ATOM 1986 C C . LEU A 1 258 ? -16.614 -11.362 5.235 1.00 92.69 258 LEU A C 1
ATOM 1988 O O . LEU A 1 258 ? -17.525 -11.060 5.998 1.00 92.69 258 LEU A O 1
ATOM 1992 N N . VAL A 1 259 ? -16.151 -12.610 5.126 1.00 88.12 259 VAL A N 1
ATOM 1993 C CA . VAL A 1 259 ? -16.679 -13.765 5.879 1.00 88.12 259 VAL A CA 1
ATOM 1994 C C . VAL A 1 259 ? -16.392 -13.636 7.368 1.00 88.12 259 VAL A C 1
ATOM 1996 O O . VAL A 1 259 ? -17.194 -14.062 8.192 1.00 88.12 259 VAL A O 1
ATOM 1999 N N . ASN A 1 260 ? -15.312 -12.949 7.733 1.00 71.44 260 ASN A N 1
ATOM 2000 C CA . ASN A 1 260 ? -14.987 -12.653 9.120 1.00 71.44 260 ASN A CA 1
ATOM 2001 C C . ASN A 1 260 ? -15.855 -11.551 9.750 1.00 71.44 260 ASN A C 1
ATOM 2003 O O . ASN A 1 260 ? -15.412 -10.811 10.633 1.00 71.44 260 ASN A O 1
ATOM 2007 N N . LEU A 1 261 ? -17.102 -11.424 9.291 1.00 61.56 261 LEU A N 1
ATOM 2008 C CA . LEU A 1 261 ? -18.159 -10.831 10.085 1.00 61.56 261 LEU A CA 1
ATOM 2009 C C . LEU A 1 261 ? -18.174 -11.616 11.399 1.00 61.56 261 LEU A C 1
ATOM 2011 O O . LEU A 1 261 ? -18.529 -12.797 11.372 1.00 61.56 261 LEU A O 1
ATOM 2015 N N . PRO A 1 262 ? -17.789 -11.018 12.546 1.00 54.62 262 PRO A N 1
ATOM 2016 C CA . PRO A 1 262 ? -18.119 -11.651 13.808 1.00 54.62 262 PRO A CA 1
ATOM 2017 C C . PRO A 1 262 ? -19.609 -11.923 13.715 1.00 54.62 262 PRO A C 1
ATOM 2019 O O . PRO A 1 262 ? -20.348 -11.014 13.329 1.00 54.62 262 PRO A O 1
ATOM 2022 N N . ALA A 1 263 ? -20.023 -13.166 13.956 1.00 45.16 263 ALA A N 1
ATOM 2023 C CA . ALA A 1 263 ? -21.425 -13.521 14.021 1.00 45.16 263 ALA A CA 1
ATOM 2024 C C . ALA A 1 263 ? -22.106 -12.464 14.897 1.00 45.16 263 ALA A C 1
ATOM 2026 O O . ALA A 1 263 ? -21.996 -12.484 16.124 1.00 45.16 263 ALA A O 1
ATOM 2027 N N . LEU A 1 264 ? -22.771 -11.500 14.258 1.00 45.66 264 LEU A N 1
ATOM 2028 C CA . LEU A 1 264 ? -23.431 -10.349 14.874 1.00 45.66 264 LEU A CA 1
ATOM 2029 C C . LEU A 1 264 ? -24.678 -10.809 15.658 1.00 45.66 264 LEU A C 1
ATOM 2031 O O . LEU A 1 264 ? -25.597 -10.036 15.884 1.00 45.66 264 LEU A O 1
ATOM 2035 N N . ALA A 1 265 ? -24.719 -12.080 16.065 1.00 45.84 265 ALA A N 1
ATOM 2036 C CA . ALA A 1 265 ? -25.905 -12.813 16.464 1.00 45.84 265 ALA A CA 1
ATOM 2037 C C . ALA A 1 265 ? -25.769 -13.563 17.802 1.00 45.84 265 ALA A C 1
ATOM 2039 O O . ALA A 1 265 ? -26.783 -14.038 18.306 1.00 45.84 265 ALA A O 1
ATOM 2040 N N . VAL A 1 266 ? -24.580 -13.671 18.420 1.00 46.81 266 VAL A N 1
ATOM 2041 C CA . VAL A 1 266 ? -24.440 -14.424 19.695 1.00 46.81 266 VAL A CA 1
ATOM 2042 C C . VAL A 1 266 ? -24.082 -13.554 20.900 1.00 46.81 266 VAL A C 1
ATOM 2044 O O . VAL A 1 266 ? -24.218 -13.994 22.038 1.00 46.81 266 VAL A O 1
ATOM 2047 N N . ALA A 1 267 ? -23.837 -12.257 20.703 1.00 45.53 267 ALA A N 1
ATOM 2048 C CA . ALA A 1 267 ? -24.153 -11.285 21.746 1.00 45.53 267 ALA A CA 1
ATOM 2049 C C . ALA A 1 267 ? -25.674 -11.058 21.755 1.00 45.53 267 ALA A C 1
ATOM 2051 O O . ALA A 1 267 ? -26.156 -9.945 21.548 1.00 45.53 267 ALA A O 1
ATOM 2052 N N . ARG A 1 268 ? -26.444 -12.136 21.996 1.00 50.34 268 ARG A N 1
ATOM 2053 C CA . ARG A 1 268 ? -27.735 -12.003 22.664 1.00 50.34 268 ARG A CA 1
ATOM 2054 C C . ARG A 1 268 ? -27.436 -11.111 23.850 1.00 50.34 268 ARG A C 1
ATOM 2056 O O . ARG A 1 268 ? -26.649 -11.487 24.717 1.00 50.34 268 ARG A O 1
ATOM 2063 N N . VAL A 1 269 ? -28.017 -9.918 23.815 1.00 51.94 269 VAL A N 1
ATOM 2064 C CA . VAL A 1 269 ? -28.367 -9.132 24.987 1.00 51.94 269 VAL A CA 1
ATOM 2065 C C . VAL A 1 269 ? -28.701 -10.151 26.063 1.00 51.94 269 VAL A C 1
ATOM 2067 O O . VAL A 1 269 ? -29.754 -10.782 25.999 1.00 51.94 269 VAL A O 1
ATOM 2070 N N . ARG A 1 270 ? -27.761 -10.425 26.976 1.00 54.16 270 ARG A N 1
ATOM 2071 C CA . ARG A 1 270 ? -28.101 -11.123 28.207 1.00 54.16 270 ARG A CA 1
ATOM 2072 C C . ARG A 1 270 ? -29.104 -10.143 28.798 1.00 54.16 270 ARG A C 1
ATOM 2074 O O . ARG A 1 270 ? -28.683 -9.014 29.072 1.00 54.16 270 ARG A O 1
ATOM 2081 N N . PRO A 1 271 ? -30.411 -10.469 28.853 1.00 54.09 271 PRO A N 1
ATOM 2082 C CA . PRO A 1 271 ? -31.353 -9.568 29.481 1.00 54.09 271 PRO A CA 1
ATOM 2083 C C . PRO A 1 271 ? -30.733 -9.295 30.837 1.00 54.09 271 PRO A C 1
ATOM 2085 O O . PRO A 1 271 ? -30.301 -10.246 31.501 1.00 54.09 271 PRO A O 1
ATOM 2088 N N . LEU A 1 272 ? -30.564 -8.020 31.183 1.00 61.19 272 LEU A N 1
ATOM 2089 C CA . LEU A 1 272 ? -30.267 -7.651 32.554 1.00 61.19 272 LEU A CA 1
ATOM 2090 C C . LEU A 1 272 ? -31.358 -8.352 33.351 1.00 61.19 272 LEU A C 1
ATOM 2092 O O . LEU A 1 272 ? -32.521 -7.961 33.272 1.00 61.19 272 LEU A O 1
ATOM 2096 N N . ARG A 1 273 ? -31.015 -9.493 33.965 1.00 60.03 273 ARG A N 1
ATOM 2097 C CA . ARG A 1 273 ? -31.926 -10.237 34.818 1.00 60.03 273 ARG A CA 1
ATOM 2098 C C . ARG A 1 273 ? -32.318 -9.199 35.841 1.00 60.03 273 ARG A C 1
ATOM 2100 O O . ARG A 1 273 ? -31.450 -8.732 36.577 1.00 60.03 273 ARG A O 1
ATOM 2107 N N . GLY A 1 274 ? -33.573 -8.770 35.757 1.00 58.53 274 GLY A N 1
ATOM 2108 C CA . GLY A 1 274 ? -34.141 -7.785 36.645 1.00 58.53 274 GLY A CA 1
ATOM 2109 C C . GLY A 1 274 ? -33.824 -8.225 38.058 1.00 58.53 274 GLY A C 1
ATOM 2110 O O . GLY A 1 274 ? -34.368 -9.212 38.545 1.00 58.53 274 GLY A O 1
ATOM 2111 N N . GLY A 1 275 ? -32.902 -7.509 38.691 1.00 60.09 275 GLY A N 1
ATOM 2112 C CA . GLY A 1 275 ? -32.728 -7.530 40.127 1.00 60.09 275 GLY A CA 1
ATOM 2113 C C . GLY A 1 275 ? -33.873 -6.745 40.743 1.00 60.09 275 GLY A C 1
ATOM 2114 O O . GLY A 1 275 ? -33.649 -5.725 41.380 1.00 60.09 275 GLY A O 1
ATOM 2115 N N . THR A 1 276 ? -35.111 -7.195 40.533 1.00 62.31 276 THR A N 1
ATOM 2116 C CA . THR A 1 276 ? -36.224 -6.882 41.425 1.00 62.31 276 THR A CA 1
ATOM 2117 C C . THR A 1 276 ? -36.014 -7.715 42.683 1.00 62.31 276 THR A C 1
ATOM 2119 O O . THR A 1 276 ? -36.631 -8.758 42.876 1.00 62.31 276 THR A O 1
ATOM 2122 N N . GLY A 1 277 ? -35.055 -7.281 43.494 1.00 58.00 277 GLY A N 1
ATOM 2123 C CA . GLY A 1 277 ? -34.820 -7.757 44.847 1.00 58.00 277 GLY A CA 1
ATOM 2124 C C . GLY A 1 277 ? -35.225 -6.676 45.836 1.00 58.00 277 GLY A C 1
ATOM 2125 O O . GLY A 1 277 ? -34.396 -6.202 46.599 1.00 58.00 277 GLY A O 1
ATOM 2126 N N . ALA A 1 278 ? -36.487 -6.253 45.780 1.00 64.56 278 ALA A N 1
ATOM 2127 C CA . ALA A 1 278 ? -37.134 -5.653 46.935 1.00 64.56 278 ALA A CA 1
ATOM 2128 C C . ALA A 1 278 ? -37.391 -6.769 47.958 1.00 64.56 278 ALA A C 1
ATOM 2130 O O . ALA A 1 278 ? -37.988 -7.783 47.597 1.00 64.56 278 ALA A O 1
ATOM 2131 N N . ARG A 1 279 ? -36.923 -6.577 49.196 1.00 62.41 279 ARG A N 1
ATOM 2132 C CA . ARG A 1 279 ? -37.418 -7.141 50.472 1.00 62.41 279 ARG A CA 1
ATOM 2133 C C . ARG A 1 279 ? -36.550 -6.515 51.576 1.00 62.41 279 ARG A C 1
ATOM 2135 O O . ARG A 1 279 ? -35.355 -6.766 51.612 1.00 62.41 279 ARG A O 1
ATOM 2142 N N . SER A 1 280 ? -37.029 -5.452 52.221 1.00 64.25 280 SER A N 1
ATOM 2143 C CA . SER A 1 280 ? -37.868 -5.461 53.437 1.00 64.25 280 SER A CA 1
ATOM 2144 C C . SER A 1 280 ? -37.044 -5.714 54.703 1.00 64.25 280 SER A C 1
ATOM 2146 O O . SER A 1 280 ? -36.571 -6.833 54.901 1.00 64.25 280 SER A O 1
ATOM 2148 N N . GLY A 1 281 ? -36.935 -4.681 55.541 1.00 58.62 281 GLY A N 1
ATOM 2149 C CA . GLY A 1 281 ? -36.268 -4.670 56.841 1.00 58.62 281 GLY A CA 1
ATOM 2150 C C . GLY A 1 281 ? -35.862 -3.255 57.196 1.00 58.62 281 GLY A C 1
ATOM 2151 O O . GLY A 1 281 ? -34.689 -2.930 56.928 1.00 58.62 281 GLY A O 1
#

Secondary structure (DSSP, 8-state):
-HHHHHHHHHHHHHHHHHHHHHHHHHHHHIIIIIHHHHHTTTS----STT-S-GGGGHHHHHHHHHHHHHHHHHHHHHHSSTTGGG-HHHHHHHHHHHHHHHHHHTTT-HHHHHHHIIIIIHHHHHHHHT-TTHHHHH--S-SSS--HHHHHHHHHHHHHHHHHHHHHHHHHHTTTTTHHHHTTHHHHHHHHHHHHHHHHHHHTT--TTHHHHHHHHHHHHHHHHHHHHHSTTSTT--HHHHHHHHHHHHHHHHHHHHHT---TTS---------------

pLDDT: mean 85.07, std 14.22, range [45.16, 98.69]

Solvent-accessible surface area (backbone atoms only — not comparable to full-atom values): 14638 Å² total; per-residue (Å²): 113,70,66,65,52,53,56,50,48,57,47,52,52,51,51,50,52,52,51,49,55,44,50,52,42,49,48,52,48,49,71,75,45,18,54,63,11,56,43,23,52,83,45,91,58,88,78,54,94,87,59,90,58,49,77,63,44,25,52,44,32,28,38,45,6,36,44,37,48,38,52,48,50,44,52,50,55,48,62,61,57,100,52,51,70,59,26,42,40,39,53,48,43,48,48,52,39,36,46,40,52,46,63,68,36,54,88,77,39,68,68,60,37,52,50,44,42,63,67,48,33,45,57,47,50,49,52,53,69,70,37,82,47,51,71,54,62,70,57,80,72,52,74,55,81,76,43,59,70,43,44,52,52,34,46,54,53,31,54,56,36,51,54,52,24,52,52,24,49,50,35,42,72,69,50,40,76,53,67,39,26,75,71,40,39,30,48,44,50,27,32,36,32,51,38,45,40,50,21,32,58,44,27,31,31,61,34,50,38,5,53,59,38,18,44,39,34,13,51,36,30,31,50,51,10,54,34,12,56,64,40,33,88,36,71,88,36,58,18,53,67,43,8,54,50,28,31,52,50,11,53,50,44,32,50,50,48,59,66,64,55,70,75,92,69,73,80,59,75,72,69,77,73,78,80,82,73,86,78,90,133

Nearest PDB structures (foldseek):
  2kvp-assembly1_A  TM=2.358E-01  e=4.641E+00  Mus musculus

Foldseek 3Di:
DVVVVVVVVVVVVVLVVLVVLLVLLLCCLVVLQQVVLLCLLPDQDPNDPPDPCSNLLNLLSVLSNLLSQLLNLLSVVCSPDPCVLQALLSLLLLQQLLVLLLVLCVVQDVVVNVVSCVNRNVSSVVCQVPRPNNVSNVDPAAPDDFLVLLVVLLVVLLVVLVVLLVVLSVCLVVVHPPVCNVVVSSSSSNSSSSSLSSLSSSLRSNGHNNLSSLLSSLVSLLSSLVSCCSVVPRVSRPHNVSSVVSNVSSVSSNVSSVVPPPPPPPPPVPPPPPPPPDDDD

Mean predicted aligned error: 7.42 Å

Sequence (281 aa):
MQAAARERRSWNDWLTWRNLALALGVLVLTVMAGIPGLAAPWFFFGTWPGHKFPEAHRWHDAQWGAMFGIVLGAGLLLLWRERTGRRPALVQFLLLASASLVLVNLPFNPLILLGLLAGVFTPVAAVAYFYPNRPSLRALRPTGAINWPLIVVAGVIAAAILRDSWLYLNYQWDNFGGEHAKFQHWTIGTVQGFVVLWGGLIAATNRPGSRAVGLLTAASLVYLGLAALRVPDHAGSWGASGGYWSIAGGVLLAALTLVNLPALAVARVRPLRGGTGARSG

Radius of gyration: 21.88 Å; Cα contacts (8 Å, |Δi|>4): 360; chains: 1; bounding box: 61×46×80 Å